Protein AF-A0A9D9IF51-F1 (afdb_monomer_lite)

Secondary structure (DSSP, 8-state):
-EEEEEE--TT-SBS-GGGGG-TT-SEEEEEEETTGGG--BB--SGGGG-TT--EEEEESS-BS---GGGGG-TT--EEE-TTS--SS--THHHHHTTSTT--EEE-TT-BSS--SBGGG-S--TT-BTTTT--HHHHHHHHT-SS-SEEE--SS--EEPPP--B-TTSPBPTT--BHHHHHHH-TT-GGGGGGTTS--B--STT-SEEE--SSEEEEPPPHHHHT-TTTGGG-HIIIII---SBPPP-TT----B-EETT--SSS--TT-TT--SSSHHHH-TTS-PPP--

Foldseek 3Di:
DDEDEAAAVVPDQADDLCVLVVQQDQEYEAEAYPLLLVHAHENDQRCLNNQNHAEYYHALPAYQAYDLSNLSNLNHQEYHHYNYQHLADHPSVLSNLVRLNNAEYHHHNNFSDDDQAQQPDPDPPSRGQNQVYDPVVVVVQQQRQRYQYDHSEQGADEEADDQCADPVRAHHPPFDFLQNVCVVVVVPVLSCLRHPVNGGDTHLNYQEAAPAAYQYEEADHQCQLQPSNNQNHVCVHGPQHYGHWHHQDPVSDIHTGGYPQDDPDQANVVGPNDDQGGNCSSRVPDDGDDDD

Organism: NCBI:txid2840762

Radius of gyration: 20.18 Å; chains: 1; bounding box: 54×38×60 Å

InterPro domains:
  IPR001611 Leucine-rich repeat [PF00560] (75-95)
  IPR001611 Leucine-rich repeat [PS51450] (75-96)
  IPR003591 Leucine-rich repeat, typical subtype [SM00369] (73-96)
  IPR003591 Leucine-rich repeat, typical subtype [SM00369] (203-227)
  IPR032675 Leucine-rich repeat domain superfamily [G3DSA:3.80.10.10] (4-247)
  IPR052595 Leucine-rich repeat-containing protein 69/Receptor-like [PTHR48057] (46-233)

pLDDT: mean 92.73, std 7.67, range [40.03, 98.88]

Structure (mmCIF, N/CA/C/O backbone):
data_AF-A0A9D9IF51-F1
#
_entry.id   AF-A0A9D9IF51-F1
#
loop_
_atom_site.group_PDB
_atom_site.id
_atom_site.type_symbol
_atom_site.label_atom_id
_atom_site.label_alt_id
_atom_site.label_comp_id
_atom_site.label_asym_id
_atom_site.label_entity_id
_atom_site.label_seq_id
_atom_site.pdbx_PDB_ins_code
_atom_site.Cartn_x
_atom_site.Cartn_y
_atom_site.Cartn_z
_atom_site.occupancy
_atom_site.B_iso_or_equiv
_atom_site.auth_seq_id
_atom_site.auth_comp_id
_atom_site.auth_asym_id
_atom_site.auth_atom_id
_atom_site.pdbx_PDB_model_num
ATOM 1 N N . TYR A 1 1 ? -4.788 -13.122 -22.427 1.00 84.19 1 TYR A N 1
ATOM 2 C CA . TYR A 1 1 ? -3.884 -13.448 -21.308 1.00 84.19 1 TYR A CA 1
ATOM 3 C C . TYR A 1 1 ? -2.492 -13.725 -21.854 1.00 84.19 1 TYR A C 1
ATOM 5 O O . TYR A 1 1 ? -2.391 -14.593 -22.714 1.00 84.19 1 TYR A O 1
ATOM 13 N N . VAL A 1 2 ? -1.449 -13.019 -21.399 1.00 88.12 2 VAL A N 1
ATOM 14 C CA . VAL A 1 2 ? -0.052 -13.222 -21.851 1.00 88.12 2 VAL A CA 1
ATOM 15 C C . VAL A 1 2 ? 0.931 -13.149 -20.669 1.00 88.12 2 VAL A C 1
ATOM 17 O O . VAL A 1 2 ? 0.766 -12.318 -19.778 1.00 88.12 2 VAL A O 1
ATOM 20 N N . ARG A 1 3 ? 1.960 -14.014 -20.659 1.00 90.00 3 ARG A N 1
ATOM 21 C CA . ARG A 1 3 ? 3.023 -14.091 -19.634 1.00 90.00 3 ARG A CA 1
ATOM 22 C C . ARG A 1 3 ? 4.414 -14.007 -20.264 1.00 90.00 3 ARG A C 1
ATOM 24 O O . ARG A 1 3 ? 4.703 -14.759 -21.191 1.00 90.00 3 ARG A O 1
ATOM 31 N N . PHE A 1 4 ? 5.283 -13.193 -19.676 1.00 87.62 4 PHE A N 1
ATOM 32 C CA . PHE A 1 4 ? 6.712 -13.097 -19.960 1.00 87.62 4 PHE A CA 1
ATOM 33 C C . PHE A 1 4 ? 7.499 -13.363 -18.668 1.00 87.62 4 PHE A C 1
ATOM 35 O O . PHE A 1 4 ? 7.265 -12.703 -17.653 1.00 87.62 4 PHE A O 1
ATOM 42 N N . TYR A 1 5 ? 8.419 -14.329 -18.701 1.00 84.81 5 TYR A N 1
ATOM 43 C CA . TYR A 1 5 ? 9.243 -14.728 -17.555 1.00 84.81 5 TYR A CA 1
ATOM 44 C C . TYR A 1 5 ? 10.726 -14.656 -17.884 1.00 84.81 5 TYR A C 1
ATOM 46 O O . TYR A 1 5 ? 11.105 -14.959 -19.014 1.00 84.81 5 TYR A O 1
ATOM 54 N N . MET A 1 6 ? 11.545 -14.376 -16.865 1.00 73.69 6 MET A N 1
ATOM 55 C CA . MET A 1 6 ? 13.011 -14.415 -16.956 1.00 73.69 6 MET A CA 1
ATOM 56 C C . MET A 1 6 ? 13.512 -13.553 -18.117 1.00 73.69 6 MET A C 1
ATOM 58 O O . MET A 1 6 ? 14.206 -14.011 -19.026 1.00 73.69 6 MET A O 1
ATOM 62 N N . CYS A 1 7 ? 13.093 -12.292 -18.105 1.00 75.44 7 CYS A N 1
ATOM 63 C CA . CYS A 1 7 ? 13.506 -11.323 -19.103 1.00 75.44 7 CYS A CA 1
ATOM 64 C C . CYS A 1 7 ? 14.980 -10.939 -18.884 1.00 75.44 7 CYS A C 1
ATOM 66 O O . CYS A 1 7 ? 15.483 -10.948 -17.761 1.00 75.44 7 CYS A O 1
ATOM 68 N N . GLY A 1 8 ? 15.680 -10.603 -19.967 1.00 75.38 8 GLY A N 1
ATOM 69 C CA . GLY A 1 8 ? 17.067 -10.131 -19.937 1.00 75.38 8 GLY A CA 1
ATOM 70 C C . GLY A 1 8 ? 17.186 -8.759 -20.582 1.00 75.38 8 GLY A C 1
ATOM 71 O O . GLY A 1 8 ? 17.844 -8.620 -21.610 1.00 75.38 8 GLY A O 1
ATOM 72 N N . THR A 1 9 ? 16.511 -7.745 -20.037 1.00 72.25 9 THR A N 1
ATOM 73 C CA . THR A 1 9 ? 16.453 -6.413 -20.667 1.00 72.25 9 THR A CA 1
ATOM 74 C C . THR A 1 9 ? 17.613 -5.501 -20.250 1.00 72.25 9 THR A C 1
ATOM 76 O O . THR A 1 9 ? 17.419 -4.304 -20.067 1.00 72.25 9 THR A O 1
ATOM 79 N N . GLU A 1 10 ? 18.825 -6.043 -20.103 1.00 62.34 10 GLU A N 1
ATOM 80 C CA . GLU A 1 10 ? 19.985 -5.331 -19.528 1.00 62.34 10 GLU A CA 1
ATOM 81 C C . GLU A 1 10 ? 20.391 -4.061 -20.304 1.00 62.34 10 GLU A C 1
ATOM 83 O O . GLU A 1 10 ? 21.040 -3.186 -19.740 1.00 62.34 10 GLU A O 1
ATOM 88 N N . ASN A 1 11 ? 19.961 -3.933 -21.566 1.00 65.75 11 ASN A N 1
ATOM 89 C CA . ASN A 1 11 ? 20.225 -2.782 -22.438 1.00 65.75 11 ASN A CA 1
ATOM 90 C C . ASN A 1 11 ? 18.960 -1.999 -22.844 1.00 65.75 11 ASN A C 1
ATOM 92 O O . ASN A 1 11 ? 19.023 -1.200 -23.777 1.00 65.75 11 ASN A O 1
ATOM 96 N N . ALA A 1 12 ? 17.806 -2.255 -22.219 1.00 72.94 12 ALA A N 1
ATOM 97 C CA . ALA A 1 12 ? 16.573 -1.515 -22.497 1.00 72.94 12 ALA A CA 1
ATOM 98 C C . ALA A 1 12 ? 16.189 -0.641 -21.301 1.00 72.94 12 ALA A C 1
ATOM 100 O O . ALA A 1 12 ? 16.341 -1.066 -20.163 1.00 72.94 12 ALA A O 1
ATOM 101 N N . ASP A 1 13 ? 15.628 0.542 -21.563 1.00 84.88 13 ASP A N 1
ATOM 102 C CA . ASP A 1 13 ? 15.160 1.465 -20.516 1.00 84.88 13 ASP A CA 1
ATOM 103 C C . ASP A 1 13 ? 13.715 1.182 -20.062 1.00 84.88 13 ASP A C 1
ATOM 105 O O . ASP A 1 13 ? 13.236 1.749 -19.073 1.00 84.88 13 ASP A O 1
ATOM 109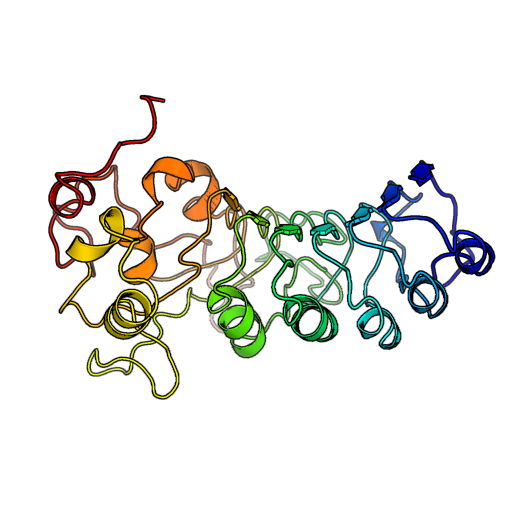 N N . CYS A 1 14 ? 12.985 0.329 -20.789 1.00 89.25 14 CYS A N 1
ATOM 110 C CA . CYS A 1 14 ? 11.579 0.039 -20.520 1.00 89.25 14 CYS A CA 1
ATOM 111 C C . CYS A 1 14 ? 11.092 -1.295 -21.106 1.00 89.25 14 CYS A C 1
ATOM 113 O O . CYS A 1 14 ? 11.854 -2.037 -21.730 1.00 89.25 14 CYS A O 1
ATOM 115 N N . ILE A 1 15 ? 9.808 -1.597 -20.886 1.00 91.19 15 ILE A N 1
ATOM 116 C CA . ILE A 1 15 ? 9.122 -2.737 -21.505 1.00 91.19 15 ILE A CA 1
ATOM 117 C C . ILE A 1 15 ? 9.126 -2.573 -23.041 1.00 91.19 15 ILE A C 1
ATOM 119 O O . ILE A 1 15 ? 8.885 -1.465 -23.528 1.00 91.19 15 ILE A O 1
ATOM 123 N N . PRO A 1 16 ? 9.390 -3.647 -23.816 1.00 89.00 16 PRO A N 1
ATOM 124 C CA . PRO A 1 16 ? 9.545 -3.552 -25.267 1.00 89.00 16 PRO A CA 1
ATOM 125 C C . PRO A 1 16 ? 8.304 -3.032 -25.999 1.00 89.00 16 PRO A C 1
ATOM 127 O O . PRO A 1 16 ? 7.167 -3.323 -25.626 1.00 89.00 16 PRO A O 1
ATOM 130 N N . TYR A 1 17 ? 8.546 -2.314 -27.096 1.00 91.19 17 TYR A N 1
ATOM 131 C CA . TYR A 1 17 ? 7.530 -1.726 -27.974 1.00 91.19 17 TYR A CA 1
ATOM 132 C C . TYR A 1 17 ? 6.498 -2.740 -28.483 1.00 91.19 17 TYR A C 1
ATOM 134 O O . TYR A 1 17 ? 5.320 -2.416 -28.623 1.00 91.19 17 TYR A O 1
ATOM 142 N N . GLU A 1 18 ? 6.917 -3.983 -28.715 1.00 92.25 18 GLU A N 1
ATOM 143 C CA . GLU A 1 18 ? 6.104 -5.068 -29.265 1.00 92.25 18 GLU A CA 1
ATOM 144 C C . GLU A 1 18 ? 4.881 -5.403 -28.404 1.00 92.25 18 GLU A C 1
ATOM 146 O O . GLU A 1 18 ? 3.913 -5.968 -28.915 1.00 92.25 18 GLU A O 1
ATOM 151 N N . VAL A 1 19 ? 4.886 -5.015 -27.124 1.00 93.06 19 VAL A N 1
ATOM 152 C CA . VAL A 1 19 ? 3.743 -5.194 -26.224 1.00 93.06 19 VAL A CA 1
ATOM 153 C C . VAL A 1 19 ? 2.468 -4.545 -26.767 1.00 93.06 19 VAL A C 1
ATOM 155 O O . VAL A 1 19 ? 1.384 -5.066 -26.523 1.00 93.06 19 VAL A O 1
ATOM 158 N N . ARG A 1 20 ? 2.586 -3.473 -27.566 1.00 94.06 20 ARG A N 1
ATOM 159 C CA . ARG A 1 20 ? 1.445 -2.756 -28.158 1.00 94.06 20 ARG A CA 1
ATOM 160 C C . ARG A 1 20 ? 0.573 -3.619 -29.072 1.00 94.06 20 ARG A C 1
ATOM 162 O O . ARG A 1 20 ? -0.583 -3.293 -29.298 1.00 94.06 20 ARG A O 1
ATOM 169 N N . TYR A 1 21 ? 1.126 -4.703 -29.622 1.00 95.31 21 TYR A N 1
ATOM 170 C CA . TYR A 1 21 ? 0.404 -5.591 -30.537 1.00 95.31 21 TYR A CA 1
ATOM 171 C C . TYR A 1 21 ? -0.482 -6.610 -29.808 1.00 95.31 21 TYR A C 1
ATOM 173 O O . TYR A 1 21 ? -1.140 -7.422 -30.452 1.00 95.31 21 TYR A O 1
ATOM 181 N N . LEU A 1 22 ? -0.506 -6.589 -28.473 1.00 95.31 22 LEU A N 1
ATOM 182 C CA . LEU A 1 22 ? -1.359 -7.438 -27.641 1.00 95.31 22 LEU A CA 1
ATOM 183 C C . LEU A 1 22 ? -2.721 -6.771 -27.360 1.00 95.31 22 LEU A C 1
ATOM 185 O O . LEU A 1 22 ? -3.210 -6.831 -26.236 1.00 95.31 22 LEU A O 1
ATOM 189 N N . ASP A 1 23 ? -3.320 -6.121 -28.359 1.00 90.56 23 ASP A N 1
ATOM 190 C CA . ASP A 1 23 ? -4.491 -5.230 -28.241 1.00 90.56 23 ASP A CA 1
ATOM 191 C C . ASP A 1 23 ? -5.734 -5.854 -27.570 1.00 90.56 23 ASP A C 1
ATOM 193 O O . ASP A 1 23 ? -6.466 -5.167 -26.859 1.00 90.56 23 ASP A O 1
ATOM 197 N N . ALA A 1 24 ? -5.941 -7.163 -27.723 1.00 94.94 24 ALA A N 1
ATOM 198 C CA . ALA A 1 24 ? -7.026 -7.915 -27.088 1.00 94.94 24 ALA A CA 1
ATOM 199 C C . ALA A 1 24 ? -6.683 -8.475 -25.687 1.00 94.94 24 ALA A C 1
ATOM 201 O O . ALA A 1 24 ? -7.451 -9.254 -25.114 1.00 94.94 24 ALA A O 1
ATOM 202 N N . ALA A 1 25 ? -5.503 -8.179 -25.133 1.00 96.75 25 ALA A N 1
ATOM 203 C CA . ALA A 1 25 ? -5.074 -8.750 -23.861 1.00 96.75 25 ALA A CA 1
ATOM 204 C C . ALA A 1 25 ? -5.753 -8.074 -22.659 1.00 96.75 25 ALA A C 1
ATOM 206 O O . ALA A 1 25 ? -5.438 -6.946 -22.305 1.00 96.75 25 ALA A O 1
ATOM 207 N N . GLU A 1 26 ? -6.591 -8.830 -21.944 1.00 98.12 26 GLU A N 1
ATOM 208 C CA . GLU A 1 26 ? -7.159 -8.375 -20.662 1.00 98.12 26 GLU A CA 1
ATOM 209 C C . GLU A 1 26 ? -6.220 -8.559 -19.461 1.00 98.12 26 GLU A C 1
ATOM 211 O O . GLU A 1 26 ? -6.436 -7.992 -18.391 1.00 98.12 26 GLU A O 1
ATOM 216 N N . GLU A 1 27 ? -5.169 -9.364 -19.610 1.00 98.31 27 GLU A N 1
ATOM 217 C CA . GLU A 1 27 ? -4.170 -9.535 -18.561 1.00 98.31 27 GLU A CA 1
ATOM 218 C C . GLU A 1 27 ? -2.786 -9.807 -19.135 1.00 98.31 27 GLU A C 1
ATOM 220 O O . GLU A 1 27 ? -2.620 -10.605 -20.073 1.00 98.31 27 GLU A O 1
ATOM 225 N N . LEU A 1 28 ? -1.812 -9.156 -18.504 1.00 97.56 28 LEU A N 1
ATOM 226 C CA . LEU A 1 28 ? -0.418 -9.140 -18.890 1.00 97.56 28 LEU A CA 1
ATOM 227 C C . LEU A 1 28 ? 0.477 -9.301 -17.663 1.00 97.56 28 LEU A C 1
ATOM 229 O O . LEU A 1 28 ? 0.308 -8.618 -16.650 1.00 97.56 28 LEU A O 1
ATOM 233 N N . VAL A 1 29 ? 1.446 -10.205 -17.768 1.00 97.31 29 VAL A N 1
ATOM 234 C CA . VAL A 1 29 ? 2.394 -10.495 -16.693 1.00 97.31 29 VAL A CA 1
ATOM 235 C C . VAL A 1 29 ? 3.818 -10.421 -17.223 1.00 97.31 29 VAL A C 1
ATOM 237 O O . VAL A 1 29 ? 4.176 -11.170 -18.127 1.00 97.31 29 VAL A O 1
ATOM 240 N N . PHE A 1 30 ? 4.633 -9.576 -16.603 1.00 95.12 30 PHE A N 1
ATOM 241 C CA . PHE A 1 30 ? 6.087 -9.574 -16.690 1.00 95.12 30 PHE A CA 1
ATOM 242 C C . PHE A 1 30 ? 6.641 -9.955 -15.326 1.00 95.12 30 PHE A C 1
ATOM 244 O O . PHE A 1 30 ? 6.322 -9.323 -14.317 1.00 95.12 30 PHE A O 1
ATOM 251 N N . TYR A 1 31 ? 7.454 -11.000 -15.280 1.00 94.12 31 TYR A N 1
ATOM 252 C CA . TYR A 1 31 ? 7.995 -11.483 -14.022 1.00 94.12 31 TYR A CA 1
ATOM 253 C C . TYR A 1 31 ? 9.466 -11.832 -14.151 1.00 94.12 31 TYR A C 1
ATOM 255 O O . TYR A 1 31 ? 9.844 -12.625 -15.011 1.00 94.12 31 TYR A O 1
ATOM 263 N N . SER A 1 32 ? 10.252 -11.320 -13.205 1.00 91.81 32 SER A N 1
ATOM 264 C CA . SER A 1 32 ? 11.686 -11.562 -13.073 1.00 91.81 32 SER A CA 1
ATOM 265 C C . SER A 1 32 ? 12.493 -11.046 -14.264 1.00 91.81 32 SER A C 1
ATOM 267 O O . SER A 1 32 ? 12.370 -11.506 -15.399 1.00 91.81 32 SER A O 1
ATOM 269 N N . ASN A 1 33 ? 13.354 -10.081 -13.973 1.00 89.31 33 ASN A N 1
ATOM 270 C CA . ASN A 1 33 ? 14.371 -9.586 -14.880 1.00 89.31 33 ASN A CA 1
ATOM 271 C C . ASN A 1 33 ? 15.748 -9.829 -14.268 1.00 89.31 33 ASN A C 1
ATOM 273 O O . ASN A 1 33 ? 15.919 -9.732 -13.047 1.00 89.31 33 ASN A O 1
ATOM 277 N N . ASN A 1 34 ? 16.725 -10.141 -15.111 1.00 89.12 34 ASN A N 1
ATOM 278 C CA . ASN A 1 34 ? 18.086 -10.366 -14.647 1.00 89.12 34 ASN A CA 1
ATOM 279 C C . ASN A 1 34 ? 18.637 -9.115 -13.961 1.00 89.12 34 ASN A C 1
ATOM 281 O O . ASN A 1 34 ? 18.505 -8.003 -14.470 1.00 89.12 34 ASN A O 1
ATOM 285 N N . ASN A 1 35 ? 19.287 -9.316 -12.811 1.00 88.38 35 ASN A N 1
ATOM 286 C CA . ASN A 1 35 ? 19.952 -8.252 -12.061 1.00 88.38 35 ASN A CA 1
ATOM 287 C C . ASN A 1 35 ? 19.025 -7.061 -11.747 1.00 88.38 35 ASN A C 1
ATOM 289 O O . ASN A 1 35 ? 19.446 -5.907 -11.862 1.00 88.38 35 ASN A O 1
ATOM 293 N N . LYS A 1 36 ? 17.757 -7.312 -11.382 1.00 92.00 36 LYS A N 1
ATOM 294 C CA . LYS A 1 36 ? 16.735 -6.270 -11.160 1.00 92.00 36 LYS A CA 1
ATOM 295 C C . LYS A 1 36 ? 17.213 -5.137 -10.247 1.00 92.00 36 LYS A C 1
ATOM 297 O O . LYS A 1 36 ? 16.883 -3.979 -10.470 1.00 92.00 36 LYS A O 1
ATOM 302 N N . GLU A 1 37 ? 18.043 -5.448 -9.258 1.00 91.94 37 GLU A N 1
ATOM 303 C CA . GLU A 1 37 ? 18.668 -4.531 -8.308 1.00 91.94 37 GLU A CA 1
ATOM 304 C C . GLU A 1 37 ? 19.683 -3.566 -8.936 1.00 91.94 37 GLU A C 1
ATOM 306 O O . GLU A 1 37 ? 20.061 -2.579 -8.314 1.00 91.94 37 GLU A O 1
ATOM 311 N N . ARG A 1 38 ? 20.128 -3.800 -10.171 1.00 91.50 38 ARG A N 1
ATOM 312 C CA . ARG A 1 38 ? 21.012 -2.897 -10.926 1.00 91.50 38 ARG A CA 1
ATOM 313 C C . ARG A 1 38 ? 20.255 -2.003 -11.906 1.00 91.50 38 ARG A C 1
ATOM 315 O O . ARG A 1 38 ? 20.825 -1.039 -12.407 1.00 91.50 38 ARG A O 1
ATOM 322 N N . LEU A 1 39 ? 18.977 -2.287 -12.151 1.00 92.75 39 LEU A N 1
ATOM 323 C CA . LEU A 1 39 ? 18.187 -1.629 -13.189 1.00 92.75 39 LEU A CA 1
ATOM 324 C C . LEU A 1 39 ? 17.430 -0.394 -12.674 1.00 92.75 39 LEU A C 1
ATOM 326 O O . LEU A 1 39 ? 17.210 -0.228 -11.469 1.00 92.75 39 LEU A O 1
ATOM 330 N N . ASN A 1 40 ? 17.052 0.481 -13.607 1.00 94.00 40 ASN A N 1
ATOM 331 C CA . ASN A 1 40 ? 16.259 1.696 -13.384 1.00 94.00 40 ASN A CA 1
ATOM 332 C C . ASN A 1 40 ? 15.182 1.833 -14.471 1.00 94.00 40 ASN A C 1
ATOM 334 O O . ASN A 1 40 ? 15.143 2.826 -15.198 1.00 94.00 40 ASN A O 1
ATOM 338 N N . LEU A 1 41 ? 14.363 0.797 -14.641 1.00 95.31 41 LEU A N 1
ATOM 339 C CA . LEU A 1 41 ? 13.422 0.729 -15.755 1.00 95.31 41 LEU A CA 1
ATOM 340 C C . LEU A 1 41 ? 12.177 1.595 -15.527 1.00 95.31 41 LEU A C 1
ATOM 342 O O . LEU A 1 41 ? 11.755 1.844 -14.396 1.00 95.31 41 LEU A O 1
ATOM 346 N N . SER A 1 42 ? 11.559 2.000 -16.634 1.00 95.75 42 SER A N 1
ATOM 347 C CA . SER A 1 42 ? 10.177 2.483 -16.690 1.00 95.75 42 SER A CA 1
ATOM 348 C C . SER A 1 42 ? 9.272 1.439 -17.345 1.00 95.75 42 SER A C 1
ATOM 350 O O . SER A 1 42 ? 9.744 0.521 -18.013 1.00 95.75 42 SER A O 1
ATOM 352 N N . THR A 1 43 ? 7.957 1.598 -17.238 1.00 96.06 43 THR A N 1
ATOM 353 C CA . THR A 1 43 ? 7.026 0.826 -18.073 1.00 96.06 43 THR A CA 1
ATOM 354 C C . THR A 1 43 ? 7.109 1.203 -19.551 1.00 96.06 43 THR A C 1
ATOM 356 O O . THR A 1 43 ? 6.775 0.386 -20.400 1.00 96.06 43 THR A O 1
ATOM 359 N N . GLY A 1 44 ? 7.577 2.414 -19.870 1.00 95.31 44 GLY A N 1
ATOM 360 C CA . GLY A 1 44 ? 7.519 2.958 -21.228 1.00 95.31 44 GLY A CA 1
ATOM 361 C C . GLY A 1 44 ? 6.077 3.227 -21.685 1.00 95.31 44 GLY A C 1
ATOM 362 O O . GLY A 1 44 ? 5.127 2.911 -20.963 1.00 95.31 44 GLY A O 1
ATOM 363 N N . PRO A 1 45 ? 5.892 3.819 -22.875 1.00 95.75 45 PRO A N 1
ATOM 364 C CA . PRO A 1 45 ? 4.592 4.361 -23.257 1.00 95.75 45 PRO A CA 1
ATOM 365 C C . PRO A 1 45 ? 3.607 3.316 -23.803 1.00 95.75 45 PRO A C 1
ATOM 367 O O . PRO A 1 45 ? 2.405 3.552 -23.871 1.00 95.75 45 PRO A O 1
ATOM 370 N N . TYR A 1 46 ? 4.096 2.148 -24.211 1.00 95.75 46 TYR A N 1
ATOM 371 C CA . TYR A 1 46 ? 3.351 1.243 -25.092 1.00 95.75 46 TYR A CA 1
ATOM 372 C C . TYR A 1 46 ? 2.271 0.417 -24.390 1.00 95.75 46 TYR A C 1
ATOM 374 O O . TYR A 1 46 ? 1.330 -0.031 -25.039 1.00 95.75 46 TYR A O 1
ATOM 382 N N . LEU A 1 47 ? 2.354 0.251 -23.063 1.00 95.50 47 LEU A N 1
ATOM 383 C CA . LEU A 1 47 ? 1.279 -0.396 -22.302 1.00 95.50 47 LEU A CA 1
ATOM 384 C C . LEU A 1 47 ? -0.036 0.381 -22.394 1.00 95.50 47 LEU A C 1
ATOM 386 O O . LEU A 1 47 ? -1.096 -0.227 -22.314 1.00 95.50 47 LEU A O 1
ATOM 390 N N . SER A 1 48 ? 0.032 1.702 -22.591 1.00 94.19 48 SER A N 1
ATOM 391 C CA . SER A 1 48 ? -1.141 2.577 -22.681 1.00 94.19 48 SER A CA 1
ATOM 392 C C . SER A 1 48 ? -2.053 2.278 -23.876 1.00 94.19 48 SER A C 1
ATOM 394 O O . SER A 1 48 ? -3.205 2.703 -23.884 1.00 94.19 48 SER A O 1
ATOM 396 N N . GLU A 1 49 ? -1.560 1.527 -24.865 1.00 95.12 49 GLU A N 1
ATOM 397 C CA . GLU A 1 49 ? -2.319 1.126 -26.052 1.00 95.12 49 GLU A CA 1
ATOM 398 C C . GLU A 1 49 ? -3.207 -0.106 -25.805 1.00 95.12 49 GLU A C 1
ATOM 400 O O . GLU A 1 49 ? -4.074 -0.421 -26.619 1.00 95.12 49 GLU A O 1
ATOM 405 N N . LEU A 1 50 ? -3.035 -0.791 -24.669 1.00 96.50 50 LEU A N 1
ATOM 406 C CA . LEU A 1 50 ? -3.796 -1.988 -24.314 1.00 96.50 50 LEU A CA 1
ATOM 407 C C . LEU A 1 50 ? -5.127 -1.617 -23.649 1.00 96.50 50 LEU A C 1
ATOM 409 O O . LEU A 1 50 ? -5.316 -1.797 -22.447 1.00 96.50 50 LEU A O 1
ATOM 413 N N . ALA A 1 51 ? -6.058 -1.084 -24.441 1.00 94.38 51 ALA A N 1
ATOM 414 C CA . ALA A 1 51 ? -7.330 -0.534 -23.962 1.00 94.38 51 ALA A CA 1
ATOM 415 C C . ALA A 1 51 ? -8.225 -1.541 -23.208 1.00 94.38 51 ALA A C 1
ATOM 417 O O . ALA A 1 51 ? -9.081 -1.128 -22.425 1.00 94.38 51 ALA A O 1
ATOM 418 N N . GLU A 1 52 ? -8.028 -2.845 -23.426 1.00 97.31 52 GLU A N 1
ATOM 419 C CA . GLU A 1 52 ? -8.779 -3.925 -22.773 1.00 97.31 52 GLU A CA 1
ATOM 420 C C . GLU A 1 52 ? -8.116 -4.460 -21.492 1.00 97.31 52 GLU A C 1
ATOM 422 O O . GLU A 1 52 ? -8.671 -5.344 -20.839 1.00 97.31 52 GLU A O 1
ATOM 427 N N . LEU A 1 53 ? -6.943 -3.943 -21.108 1.00 98.44 53 LEU A N 1
ATOM 428 C CA . LEU A 1 53 ? -6.162 -4.482 -19.999 1.00 98.44 53 LEU A CA 1
ATOM 429 C C . LEU A 1 53 ? -6.833 -4.222 -18.641 1.00 98.44 53 LEU A C 1
ATOM 431 O O . LEU A 1 53 ? -6.976 -3.078 -18.212 1.00 98.44 53 LEU A O 1
ATOM 435 N N . LYS A 1 54 ? -7.169 -5.309 -17.940 1.00 98.75 54 LYS A N 1
ATOM 436 C CA . LYS A 1 54 ? -7.777 -5.308 -16.600 1.00 98.75 54 LYS A CA 1
ATOM 437 C C . LYS A 1 54 ? -6.796 -5.685 -15.503 1.00 98.75 54 LYS A C 1
ATOM 439 O O . LYS A 1 54 ? -6.892 -5.193 -14.386 1.00 98.75 54 LYS A O 1
ATOM 444 N N . ARG A 1 55 ? -5.828 -6.557 -15.795 1.00 98.88 55 ARG A N 1
ATOM 445 C CA . ARG A 1 55 ? -4.861 -7.028 -14.794 1.00 98.88 55 ARG A CA 1
ATOM 446 C C . ARG A 1 55 ? -3.436 -6.888 -15.304 1.00 98.88 55 ARG A C 1
ATOM 448 O O . ARG A 1 55 ? -3.073 -7.465 -16.329 1.00 98.88 55 ARG A O 1
ATOM 455 N N . LEU A 1 56 ? -2.612 -6.151 -14.569 1.00 98.75 56 LEU A N 1
ATOM 456 C CA . LEU A 1 56 ? -1.207 -5.944 -14.903 1.00 98.75 56 LEU A CA 1
ATOM 457 C C . LEU A 1 56 ? -0.320 -6.406 -13.752 1.00 98.75 56 LEU A C 1
ATOM 459 O O . LEU A 1 56 ? -0.426 -5.918 -12.630 1.00 98.75 56 LEU A O 1
ATOM 463 N N . THR A 1 57 ? 0.590 -7.330 -14.045 1.00 98.69 57 THR A N 1
ATOM 464 C CA . THR A 1 57 ? 1.687 -7.685 -13.142 1.00 98.69 57 THR A CA 1
ATOM 465 C C . THR A 1 57 ? 3.010 -7.342 -13.803 1.00 98.69 57 THR A C 1
ATOM 467 O O . THR A 1 57 ? 3.306 -7.848 -14.880 1.00 98.69 57 THR A O 1
ATOM 470 N N . ILE A 1 58 ? 3.825 -6.523 -13.148 1.00 97.94 58 ILE A N 1
ATOM 471 C CA . ILE A 1 58 ? 5.226 -6.298 -13.503 1.00 97.94 58 ILE A CA 1
ATOM 472 C C . ILE A 1 58 ? 6.025 -6.458 -12.219 1.00 97.94 58 ILE A C 1
ATOM 474 O O . ILE A 1 58 ? 6.204 -5.502 -11.471 1.00 97.94 58 ILE A O 1
ATOM 478 N N . ALA A 1 59 ? 6.458 -7.681 -11.931 1.00 97.69 59 ALA A N 1
ATOM 479 C CA . ALA A 1 59 ? 7.091 -8.012 -10.663 1.00 97.69 59 ALA A CA 1
ATOM 480 C C . ALA A 1 59 ? 8.554 -8.415 -10.844 1.00 97.69 59 ALA A C 1
ATOM 482 O O . ALA A 1 59 ? 8.912 -9.101 -11.804 1.00 97.69 59 ALA A O 1
ATOM 483 N N . TYR A 1 60 ? 9.407 -8.003 -9.904 1.00 96.00 60 TYR A N 1
ATOM 484 C CA . TYR A 1 60 ? 10.852 -8.267 -9.949 1.00 96.00 60 TYR A CA 1
ATOM 485 C C . TYR A 1 60 ? 11.519 -7.816 -11.255 1.00 96.00 60 TYR A C 1
ATOM 487 O O . TYR A 1 60 ? 12.419 -8.483 -11.763 1.00 96.00 60 TYR A O 1
ATOM 495 N N . PHE A 1 61 ? 11.061 -6.695 -11.819 1.00 95.56 61 PHE A N 1
ATOM 496 C CA . PHE A 1 61 ? 11.472 -6.249 -13.150 1.00 95.56 61 PHE A CA 1
ATOM 497 C C . PHE A 1 61 ? 12.529 -5.139 -13.125 1.00 95.56 61 PHE A C 1
ATOM 499 O O . PHE A 1 61 ? 13.177 -4.881 -14.136 1.00 95.56 61 PHE A O 1
ATOM 506 N N . GLY A 1 62 ? 12.726 -4.510 -11.964 1.00 95.88 62 GLY A N 1
ATOM 507 C CA . GLY A 1 62 ? 13.680 -3.417 -11.779 1.00 95.88 62 GLY A CA 1
ATOM 508 C C . GLY A 1 62 ? 13.110 -2.042 -12.126 1.00 95.88 62 GLY A C 1
ATOM 509 O O . GLY A 1 62 ? 13.874 -1.134 -12.461 1.00 95.88 62 GLY A O 1
ATOM 510 N N . LEU A 1 63 ? 11.780 -1.886 -12.066 1.00 97.38 63 LEU A N 1
ATOM 511 C CA . LEU A 1 63 ? 11.131 -0.589 -12.254 1.00 97.38 63 LEU A CA 1
ATOM 512 C C . LEU A 1 63 ? 11.508 0.391 -11.135 1.00 97.38 63 LEU A C 1
ATOM 514 O O . LEU A 1 63 ? 11.546 0.021 -9.962 1.00 97.38 63 LEU A O 1
ATOM 518 N N . THR A 1 64 ? 11.735 1.649 -11.493 1.00 96.75 64 THR A N 1
ATOM 519 C CA . THR A 1 64 ? 11.872 2.767 -10.539 1.00 96.75 64 THR A CA 1
ATOM 520 C C . THR A 1 64 ? 10.818 3.848 -10.747 1.00 96.75 64 THR A C 1
ATOM 522 O O . THR A 1 64 ? 10.638 4.700 -9.881 1.00 96.75 64 THR A O 1
ATOM 525 N N . LYS A 1 65 ? 10.113 3.816 -11.882 1.00 97.25 65 LYS A N 1
ATOM 526 C CA . LYS A 1 65 ? 9.042 4.749 -12.239 1.00 97.25 65 LYS A CA 1
ATOM 527 C C . LYS A 1 65 ? 8.014 4.078 -13.147 1.00 97.25 65 LYS A C 1
ATOM 529 O O . LYS A 1 65 ? 8.306 3.067 -13.789 1.00 97.25 65 LYS A O 1
ATOM 534 N N . LEU A 1 66 ? 6.825 4.662 -13.201 1.00 98.44 66 LEU A N 1
ATOM 535 C CA . LEU A 1 66 ? 5.835 4.368 -14.229 1.00 98.44 66 LEU A CA 1
ATOM 536 C C . LEU A 1 66 ? 5.926 5.448 -15.308 1.00 98.44 66 LEU A C 1
ATOM 538 O O . LEU A 1 66 ? 6.267 6.595 -15.023 1.00 98.44 66 LEU A O 1
ATOM 542 N N . ASP A 1 67 ? 5.671 5.080 -16.557 1.00 98.00 67 ASP A N 1
ATOM 543 C CA . ASP A 1 67 ? 5.486 6.073 -17.609 1.00 98.00 67 ASP A CA 1
ATOM 544 C C . ASP A 1 67 ? 4.117 6.755 -17.429 1.00 98.00 67 ASP A C 1
ATOM 546 O O . ASP A 1 67 ? 3.134 6.041 -17.213 1.00 98.00 67 ASP A O 1
ATOM 550 N N . PRO A 1 68 ? 4.000 8.091 -17.556 1.00 98.31 68 PRO A N 1
ATOM 551 C CA . PRO A 1 68 ? 2.737 8.797 -17.325 1.00 98.31 68 PRO A CA 1
ATOM 552 C C . PRO A 1 68 ? 1.561 8.289 -18.170 1.00 98.31 68 PRO A C 1
ATOM 554 O O . PRO A 1 68 ? 0.405 8.353 -17.741 1.00 98.31 68 PRO A O 1
ATOM 557 N N . SER A 1 69 ? 1.833 7.752 -19.364 1.00 98.00 69 SER A N 1
ATOM 558 C CA . SER A 1 69 ? 0.799 7.202 -20.248 1.00 98.00 69 SER A CA 1
ATOM 559 C C . SER A 1 69 ? 0.082 5.980 -19.668 1.00 98.00 69 SER A C 1
ATOM 561 O O . SER A 1 69 ? -1.022 5.669 -20.114 1.00 98.00 69 SER A O 1
ATOM 563 N N . ILE A 1 70 ? 0.643 5.315 -18.645 1.00 97.94 70 ILE A N 1
ATOM 564 C CA . ILE A 1 70 ? -0.001 4.173 -17.981 1.00 97.94 70 ILE A CA 1
ATOM 565 C C . ILE A 1 70 ? -1.401 4.530 -17.473 1.00 97.94 70 ILE A C 1
ATOM 567 O O . ILE A 1 70 ? -2.290 3.686 -17.467 1.00 97.94 70 ILE A O 1
ATOM 571 N N . THR A 1 71 ? -1.626 5.803 -17.136 1.00 97.81 71 THR A N 1
ATOM 572 C CA . THR A 1 71 ? -2.914 6.345 -16.682 1.00 97.81 71 THR A CA 1
ATOM 573 C C . THR A 1 71 ? -4.044 6.220 -17.714 1.00 97.81 71 THR A C 1
ATOM 575 O O . THR A 1 71 ? -5.212 6.405 -17.361 1.00 97.81 71 THR A O 1
ATOM 578 N N . ASN A 1 72 ? -3.741 5.875 -18.970 1.00 97.56 72 ASN A N 1
ATOM 579 C CA . ASN A 1 72 ? -4.730 5.577 -20.010 1.00 97.56 72 ASN A CA 1
ATOM 580 C C . ASN A 1 72 ? -5.351 4.176 -19.890 1.00 97.56 72 ASN A C 1
ATOM 582 O O . ASN A 1 72 ? -6.334 3.899 -20.575 1.00 97.56 72 ASN A O 1
ATOM 586 N N . LEU A 1 73 ? -4.842 3.307 -19.010 1.00 97.88 73 LEU A N 1
ATOM 587 C CA . LEU A 1 73 ? -5.410 1.981 -18.750 1.00 97.88 73 LEU A CA 1
ATOM 588 C C . LEU A 1 73 ? -6.685 2.080 -17.897 1.00 97.88 73 LEU A C 1
ATOM 590 O O . LEU A 1 73 ? -6.714 1.701 -16.730 1.00 97.88 73 LEU A O 1
ATOM 594 N N . LYS A 1 74 ? -7.758 2.619 -18.483 1.00 96.62 74 LYS A N 1
ATOM 595 C CA . LYS A 1 74 ? -9.010 2.949 -17.776 1.00 96.62 74 LYS A CA 1
ATOM 596 C C . LYS A 1 74 ? -9.814 1.742 -17.293 1.00 96.62 74 LYS A C 1
ATOM 598 O O . LYS A 1 74 ? -10.702 1.925 -16.472 1.00 96.62 74 LYS A O 1
ATOM 603 N N . LYS A 1 75 ? -9.517 0.542 -17.800 1.00 98.31 75 LYS A N 1
ATOM 604 C CA . LYS A 1 75 ? -10.151 -0.720 -17.388 1.00 98.31 75 LYS A CA 1
ATOM 605 C C . LYS A 1 75 ? -9.338 -1.486 -16.345 1.00 98.31 75 LYS A C 1
ATOM 607 O O . LYS A 1 75 ? -9.703 -2.606 -16.023 1.00 98.31 75 LYS A O 1
ATOM 612 N N . LEU A 1 76 ? -8.227 -0.934 -15.847 1.00 98.56 76 LEU A N 1
ATOM 613 C CA . LEU A 1 76 ? -7.353 -1.656 -14.929 1.00 98.56 76 LEU A CA 1
ATOM 614 C C . LEU A 1 76 ? -8.028 -1.842 -13.563 1.00 98.56 76 LEU A C 1
ATOM 616 O O . LEU A 1 76 ? -8.417 -0.870 -12.928 1.00 98.56 76 LEU A O 1
ATOM 620 N N . GLU A 1 77 ? -8.136 -3.087 -13.118 1.00 98.69 77 GLU A N 1
ATOM 621 C CA . GLU A 1 77 ? -8.790 -3.526 -11.877 1.00 98.69 77 GLU A CA 1
ATOM 622 C C . GLU A 1 77 ? -7.759 -4.009 -10.835 1.00 98.69 77 GLU A C 1
ATOM 624 O O . GLU A 1 77 ? -7.952 -3.902 -9.622 1.00 98.69 77 GLU A O 1
ATOM 629 N N . TYR A 1 78 ? -6.638 -4.549 -11.327 1.00 98.88 78 TYR A N 1
ATOM 630 C CA . TYR A 1 78 ? -5.572 -5.167 -10.540 1.00 98.88 78 TYR A CA 1
ATOM 631 C C . TYR A 1 78 ? -4.202 -4.692 -11.025 1.00 98.88 78 TYR A C 1
ATOM 633 O O . TYR A 1 78 ? -3.863 -4.834 -12.208 1.00 98.88 78 TYR A O 1
ATOM 641 N N . LEU A 1 79 ? -3.373 -4.222 -10.092 1.00 98.88 79 LEU A N 1
ATOM 642 C CA . LEU A 1 79 ? -1.992 -3.830 -10.352 1.00 98.88 79 LEU A CA 1
ATOM 643 C C . LEU A 1 79 ? -1.034 -4.479 -9.352 1.00 98.88 79 LEU A C 1
ATOM 645 O O . LEU A 1 79 ? -1.110 -4.258 -8.145 1.00 98.88 79 LEU A O 1
ATOM 649 N N . ASN A 1 80 ? -0.070 -5.237 -9.867 1.00 98.88 80 ASN A N 1
ATOM 650 C CA . ASN A 1 80 ? 1.006 -5.811 -9.074 1.00 98.88 80 ASN A CA 1
ATOM 651 C C . ASN A 1 80 ? 2.368 -5.327 -9.566 1.00 98.88 80 ASN A C 1
ATOM 653 O O . ASN A 1 80 ? 2.813 -5.675 -10.658 1.00 98.88 80 ASN A O 1
ATOM 657 N N . LEU A 1 81 ? 3.029 -4.551 -8.715 1.00 98.81 81 LEU A N 1
ATOM 658 C CA . LEU A 1 81 ? 4.359 -3.987 -8.910 1.00 98.81 81 LEU A CA 1
ATOM 659 C C . LEU A 1 81 ? 5.332 -4.472 -7.825 1.00 98.81 81 LEU A C 1
ATOM 661 O O . LEU A 1 81 ? 6.322 -3.799 -7.530 1.00 98.81 81 LEU A O 1
ATOM 665 N N . ALA A 1 82 ? 5.052 -5.615 -7.197 1.00 98.56 82 ALA A N 1
ATOM 666 C CA . ALA A 1 82 ? 5.888 -6.163 -6.141 1.00 98.56 82 ALA A CA 1
ATOM 667 C C . ALA A 1 82 ? 7.302 -6.499 -6.639 1.00 98.56 82 ALA A C 1
ATOM 669 O O . ALA A 1 82 ? 7.506 -6.929 -7.776 1.00 98.56 82 ALA A O 1
ATOM 670 N N . GLY A 1 83 ? 8.301 -6.352 -5.774 1.00 97.50 83 GLY A N 1
ATOM 671 C CA . GLY A 1 83 ? 9.665 -6.756 -6.110 1.00 97.50 83 GLY A CA 1
ATOM 672 C C . GLY A 1 83 ? 10.439 -5.778 -6.999 1.00 97.50 83 GLY A C 1
ATOM 673 O O . GLY A 1 83 ? 11.500 -6.161 -7.480 1.00 97.50 83 GLY A O 1
ATOM 674 N N . ASN A 1 84 ? 9.946 -4.569 -7.294 1.00 98.06 84 ASN A N 1
ATOM 675 C CA . ASN A 1 84 ? 10.708 -3.577 -8.069 1.00 98.06 84 ASN A CA 1
ATOM 676 C C . ASN A 1 84 ? 11.614 -2.721 -7.160 1.00 98.06 84 ASN A C 1
ATOM 678 O O . ASN A 1 84 ? 12.078 -3.206 -6.133 1.00 98.06 84 ASN A O 1
ATOM 682 N N . ASN A 1 85 ? 11.952 -1.495 -7.573 1.00 97.31 85 ASN A N 1
ATOM 683 C CA . ASN A 1 85 ? 12.930 -0.627 -6.912 1.00 97.31 85 ASN A CA 1
ATOM 684 C C . ASN A 1 85 ? 12.364 0.793 -6.669 1.00 97.31 85 ASN A C 1
ATOM 686 O O . ASN A 1 85 ? 13.101 1.775 -6.766 1.00 97.31 85 ASN A O 1
ATOM 690 N N . PHE A 1 86 ? 11.055 0.936 -6.435 1.00 97.62 86 PHE A N 1
ATOM 691 C CA . PHE A 1 86 ? 10.418 2.249 -6.276 1.00 97.62 86 PHE A CA 1
ATOM 692 C C . PHE A 1 86 ? 10.895 2.973 -5.009 1.00 97.62 86 PHE A C 1
ATOM 694 O O . PHE A 1 86 ? 10.819 2.434 -3.905 1.00 97.62 86 PHE A O 1
ATOM 701 N N . GLN A 1 87 ? 11.373 4.209 -5.174 1.00 95.75 87 GLN A N 1
ATOM 702 C CA . GLN A 1 87 ? 11.824 5.070 -4.071 1.00 95.75 87 GLN A CA 1
ATOM 703 C C . GLN A 1 87 ? 10.660 5.790 -3.371 1.00 95.75 87 GLN A C 1
ATOM 705 O O . GLN A 1 87 ? 10.738 6.042 -2.172 1.00 95.75 87 GLN A O 1
ATOM 710 N N . THR A 1 88 ? 9.589 6.074 -4.115 1.00 96.50 88 THR A N 1
ATOM 711 C CA . THR A 1 88 ? 8.308 6.645 -3.668 1.00 96.50 88 THR A CA 1
ATOM 712 C C . THR A 1 88 ? 7.169 5.967 -4.433 1.00 96.50 88 THR A C 1
ATOM 714 O O . THR A 1 88 ? 7.406 5.292 -5.440 1.00 96.50 88 THR A O 1
ATOM 717 N N . ILE A 1 89 ? 5.936 6.111 -3.960 1.00 97.50 89 ILE A N 1
ATOM 718 C CA . ILE A 1 89 ? 4.723 5.636 -4.613 1.00 97.50 89 ILE A CA 1
ATOM 719 C C . ILE A 1 89 ? 4.527 6.474 -5.892 1.00 97.50 89 ILE A C 1
ATOM 721 O O . ILE A 1 89 ? 4.393 7.698 -5.832 1.00 97.50 89 ILE A O 1
ATOM 725 N N . PRO A 1 90 ? 4.504 5.858 -7.085 1.00 96.94 90 PRO A N 1
ATOM 726 C CA . PRO A 1 90 ? 4.249 6.593 -8.321 1.00 96.94 90 PRO A CA 1
ATOM 727 C C . PRO A 1 90 ? 2.877 7.272 -8.290 1.00 96.94 90 PRO A C 1
ATOM 729 O O . PRO A 1 90 ? 1.867 6.635 -7.979 1.00 96.94 90 PRO A O 1
ATOM 732 N N . SER A 1 91 ? 2.815 8.560 -8.636 1.00 96.38 91 SER A N 1
ATOM 733 C CA . SER A 1 91 ? 1.566 9.328 -8.570 1.00 96.38 91 SER A 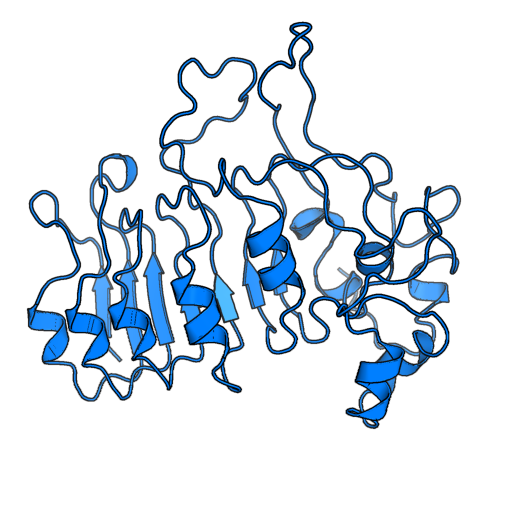CA 1
ATOM 734 C C . SER A 1 91 ? 0.528 8.852 -9.593 1.00 96.38 91 SER A C 1
ATOM 736 O O . SER A 1 91 ? -0.676 9.018 -9.381 1.00 96.38 91 SER A O 1
ATOM 738 N N . GLU A 1 92 ? 0.979 8.201 -10.665 1.00 98.19 92 GLU A N 1
ATOM 739 C CA . GLU A 1 92 ? 0.152 7.585 -11.699 1.00 98.19 92 GLU A CA 1
ATOM 740 C C . GLU A 1 92 ? -0.789 6.515 -11.128 1.00 98.19 92 GLU A C 1
ATOM 742 O O . GLU A 1 92 ? -1.912 6.373 -11.616 1.00 98.19 92 GLU A O 1
ATOM 747 N N . ILE A 1 93 ? -0.376 5.804 -10.067 1.00 98.12 93 ILE A N 1
ATOM 748 C CA . ILE A 1 93 ? -1.198 4.775 -9.408 1.00 98.12 93 ILE A CA 1
ATOM 749 C C . ILE A 1 93 ? -2.527 5.369 -8.947 1.00 98.12 93 ILE A C 1
ATOM 751 O O . ILE A 1 93 ? -3.573 4.759 -9.144 1.00 98.12 93 ILE A O 1
ATOM 755 N N . PHE A 1 94 ? -2.517 6.590 -8.414 1.00 97.06 94 PHE A N 1
ATOM 756 C CA . PHE A 1 94 ? -3.740 7.206 -7.913 1.00 97.06 94 PHE A CA 1
ATOM 757 C C . PHE A 1 94 ? -4.748 7.548 -9.011 1.00 97.06 94 PHE A C 1
ATOM 759 O O . PHE A 1 94 ? -5.929 7.625 -8.717 1.00 97.06 94 PHE A O 1
ATOM 766 N N . THR A 1 95 ? -4.301 7.744 -10.256 1.00 97.94 95 THR A N 1
ATOM 767 C CA . THR A 1 95 ? -5.218 7.941 -11.395 1.00 97.94 95 THR A CA 1
ATOM 768 C C . THR A 1 95 ? -5.796 6.610 -11.876 1.00 97.94 95 THR A C 1
ATOM 770 O O . THR A 1 95 ? -6.915 6.560 -12.374 1.00 97.94 95 THR A O 1
ATOM 773 N N . LEU A 1 96 ? -5.039 5.515 -11.748 1.00 98.12 96 LEU A N 1
ATOM 774 C CA . LEU A 1 96 ? -5.533 4.167 -12.052 1.00 98.12 96 LEU A CA 1
ATOM 775 C C . LEU A 1 96 ? -6.591 3.720 -11.038 1.00 98.12 96 LEU A C 1
ATOM 777 O O . LEU A 1 96 ? -7.581 3.104 -11.418 1.00 98.12 96 LEU A O 1
ATOM 781 N N . MET A 1 97 ? -6.396 4.085 -9.770 1.00 97.50 97 MET A N 1
ATOM 782 C CA . MET A 1 97 ? -7.330 3.817 -8.676 1.00 97.50 97 MET A CA 1
ATOM 783 C C . MET A 1 97 ? -8.673 4.553 -8.819 1.00 97.50 97 MET A C 1
ATOM 785 O O . MET A 1 97 ? -9.642 4.143 -8.197 1.00 97.50 97 MET A O 1
ATOM 789 N N . ASP A 1 98 ? -8.775 5.580 -9.673 1.00 96.31 98 ASP A N 1
ATOM 790 C CA . ASP A 1 98 ? -10.059 6.240 -9.964 1.00 96.31 98 ASP A CA 1
ATOM 791 C C . ASP A 1 98 ? -11.046 5.315 -10.716 1.00 96.31 98 ASP A C 1
ATOM 793 O O . ASP A 1 98 ? -12.234 5.631 -10.815 1.00 96.31 98 ASP A O 1
ATOM 797 N N . ASN A 1 99 ? -10.585 4.180 -11.266 1.00 97.25 99 ASN A N 1
ATOM 798 C CA . ASN A 1 99 ? -11.480 3.163 -11.817 1.00 97.25 99 ASN A CA 1
ATOM 799 C C . ASN A 1 99 ? -12.289 2.505 -10.675 1.00 97.25 99 ASN A C 1
ATOM 801 O O . ASN A 1 99 ? -11.682 1.909 -9.786 1.00 97.25 99 ASN A O 1
ATOM 805 N N . PRO A 1 100 ? -13.636 2.536 -10.701 1.00 96.31 100 PRO A N 1
ATOM 806 C CA . PRO A 1 100 ? -14.473 1.942 -9.653 1.00 96.31 100 PRO A CA 1
ATOM 807 C C . PRO A 1 100 ? -14.278 0.431 -9.463 1.00 96.31 100 PRO A C 1
ATOM 809 O O . PRO A 1 100 ? -14.559 -0.074 -8.377 1.00 96.31 100 PRO A O 1
ATOM 812 N N . ASP A 1 101 ? -13.786 -0.275 -10.485 1.00 98.06 101 ASP A N 1
ATOM 813 C CA . ASP A 1 101 ? -13.484 -1.708 -10.409 1.00 98.06 101 ASP A CA 1
ATOM 814 C C . ASP A 1 101 ? -12.041 -1.987 -9.918 1.00 98.06 101 ASP A C 1
ATOM 816 O O . ASP A 1 101 ? -11.644 -3.144 -9.763 1.00 98.06 101 ASP A O 1
ATOM 820 N N . PHE A 1 102 ? -11.232 -0.951 -9.644 1.00 98.62 102 PHE A N 1
ATOM 821 C CA . PHE A 1 102 ? -9.882 -1.101 -9.093 1.00 98.62 102 PHE A CA 1
ATOM 822 C C . PHE A 1 102 ? -9.931 -1.541 -7.629 1.00 98.62 102 PHE A C 1
ATOM 824 O O . PHE A 1 102 ? -10.281 -0.771 -6.731 1.00 98.62 102 PHE A O 1
ATOM 831 N N . HIS A 1 103 ? -9.514 -2.781 -7.377 1.00 98.50 103 HIS A N 1
ATOM 832 C CA . HIS A 1 103 ? -9.684 -3.415 -6.070 1.00 98.50 103 HIS A CA 1
ATOM 833 C C . HIS A 1 103 ? -8.377 -3.934 -5.455 1.00 98.50 103 HIS A C 1
ATOM 835 O O . HIS A 1 103 ? -8.317 -4.150 -4.243 1.00 98.50 103 HIS A O 1
ATOM 841 N N . ALA A 1 104 ? -7.309 -4.097 -6.243 1.00 98.81 104 ALA A N 1
ATOM 842 C CA . ALA A 1 104 ? -6.089 -4.741 -5.768 1.00 98.81 104 ALA A CA 1
ATOM 843 C C . ALA A 1 104 ? -4.804 -4.034 -6.210 1.00 98.81 104 ALA A C 1
ATOM 845 O O . ALA A 1 104 ? -4.490 -3.952 -7.399 1.00 98.81 104 ALA A O 1
ATOM 846 N N . LEU A 1 105 ? -4.004 -3.621 -5.222 1.00 98.88 105 LEU A N 1
ATOM 847 C CA . LEU A 1 105 ? -2.682 -3.033 -5.416 1.00 98.88 105 LEU A CA 1
ATOM 848 C C . LEU A 1 105 ? -1.618 -3.800 -4.628 1.00 98.88 105 LEU A C 1
ATOM 850 O O . LEU A 1 105 ? -1.699 -3.942 -3.409 1.00 98.88 105 LEU A O 1
ATOM 854 N N . ARG A 1 106 ? -0.578 -4.270 -5.319 1.00 98.88 106 ARG A N 1
ATOM 855 C CA . ARG A 1 106 ? 0.559 -4.949 -4.685 1.00 98.88 106 ARG A CA 1
ATOM 856 C C . ARG A 1 106 ? 1.861 -4.203 -4.906 1.00 98.88 106 ARG A C 1
ATOM 858 O O . ARG A 1 106 ? 2.280 -4.000 -6.043 1.00 98.88 106 ARG A O 1
ATOM 865 N N . LEU A 1 107 ? 2.505 -3.835 -3.807 1.00 98.69 107 LEU A N 1
ATOM 866 C CA . LEU A 1 107 ? 3.718 -3.022 -3.752 1.00 98.69 107 LEU A CA 1
ATOM 867 C C . LEU A 1 107 ? 4.739 -3.576 -2.739 1.00 98.69 107 LEU A C 1
ATOM 869 O O . LEU A 1 107 ? 5.695 -2.891 -2.387 1.00 98.69 107 LEU A O 1
ATOM 873 N N . ASN A 1 108 ? 4.597 -4.810 -2.263 1.00 98.12 108 ASN A N 1
ATOM 874 C CA . ASN A 1 108 ? 5.574 -5.396 -1.343 1.00 98.12 108 ASN A CA 1
ATOM 875 C C . ASN A 1 108 ? 6.971 -5.550 -1.985 1.00 98.12 108 ASN A C 1
ATOM 877 O O . ASN A 1 108 ? 7.094 -5.741 -3.198 1.00 98.12 108 ASN A O 1
ATOM 881 N N . THR A 1 109 ? 8.027 -5.532 -1.167 1.00 96.81 109 THR A N 1
ATOM 882 C CA . THR A 1 109 ? 9.395 -5.899 -1.599 1.00 96.81 109 THR A CA 1
ATOM 883 C C . THR A 1 109 ? 9.983 -4.981 -2.681 1.00 96.81 109 THR A C 1
ATOM 885 O O . THR A 1 109 ? 10.734 -5.421 -3.545 1.00 96.81 109 THR A O 1
ATOM 888 N N . ASN A 1 110 ? 9.661 -3.692 -2.662 1.00 97.69 110 ASN A N 1
ATOM 889 C CA . ASN A 1 110 ? 10.092 -2.712 -3.660 1.00 97.69 110 ASN A CA 1
ATOM 890 C C . ASN A 1 110 ? 11.489 -2.118 -3.427 1.00 97.69 110 ASN A C 1
ATOM 892 O O . ASN A 1 110 ? 11.811 -1.052 -3.953 1.00 97.69 110 ASN A O 1
ATOM 896 N N . TYR A 1 111 ? 12.332 -2.791 -2.645 1.00 94.31 111 TYR A N 1
ATOM 897 C CA . TYR A 1 111 ? 13.703 -2.372 -2.384 1.00 94.31 111 TYR A CA 1
ATOM 898 C C . TYR A 1 111 ? 14.693 -2.887 -3.431 1.00 94.31 111 TYR A C 1
ATOM 900 O O . TYR A 1 111 ? 14.574 -3.986 -3.983 1.00 94.31 111 TYR A O 1
ATOM 908 N N . ARG A 1 112 ? 15.759 -2.113 -3.638 1.00 93.00 112 ARG A N 1
ATOM 909 C CA . ARG A 1 112 ? 16.874 -2.474 -4.513 1.00 93.00 112 ARG A CA 1
ATOM 910 C C . ARG A 1 112 ? 17.718 -3.589 -3.902 1.00 93.00 112 ARG A C 1
ATOM 912 O O . ARG A 1 112 ? 17.838 -4.655 -4.502 1.00 93.00 112 ARG A O 1
ATOM 919 N N . SER A 1 113 ? 18.213 -3.356 -2.688 1.00 86.31 113 SER A N 1
ATOM 920 C CA . SER A 1 113 ? 19.025 -4.291 -1.904 1.00 86.31 113 SER A CA 1
ATOM 921 C C . SER A 1 113 ? 18.496 -4.381 -0.478 1.00 86.31 113 SER A C 1
ATOM 923 O O . SER A 1 113 ? 17.998 -3.391 0.061 1.00 86.31 113 SER A O 1
ATOM 925 N N . LEU A 1 114 ? 18.603 -5.565 0.126 1.00 86.69 114 LEU A N 1
ATOM 926 C CA . LEU A 1 114 ? 18.208 -5.764 1.516 1.00 86.69 114 LEU A CA 1
ATOM 927 C C . LEU A 1 114 ? 19.229 -5.086 2.438 1.00 86.69 114 LEU A C 1
ATOM 929 O O . LEU A 1 114 ? 20.406 -5.442 2.441 1.00 86.69 114 LEU A O 1
ATOM 933 N N . VAL A 1 115 ? 18.759 -4.129 3.229 1.00 89.56 115 VAL A N 1
ATOM 934 C CA . VAL A 1 115 ? 19.502 -3.438 4.276 1.00 89.56 115 VAL A CA 1
ATOM 935 C C . VAL A 1 115 ? 18.703 -3.608 5.554 1.00 89.56 115 VAL A C 1
ATOM 937 O O . VAL A 1 115 ? 17.719 -2.917 5.800 1.00 89.56 115 VAL A O 1
ATOM 940 N N . TYR A 1 116 ? 19.111 -4.592 6.349 1.00 85.12 116 TYR A N 1
ATOM 941 C CA . TYR A 1 116 ? 18.384 -4.947 7.561 1.00 85.12 116 TYR A CA 1
ATOM 942 C C . TYR A 1 116 ? 18.447 -3.826 8.611 1.00 85.12 116 TYR A C 1
ATOM 944 O O . TYR A 1 116 ? 17.418 -3.413 9.146 1.00 85.12 116 TYR A O 1
ATOM 952 N N . ASP A 1 117 ? 19.648 -3.292 8.843 1.00 88.81 117 ASP A N 1
ATOM 953 C CA . ASP A 1 117 ? 19.932 -2.237 9.813 1.00 88.81 117 ASP A CA 1
ATOM 954 C C . ASP A 1 117 ? 20.316 -0.935 9.092 1.00 88.81 117 ASP A C 1
ATOM 956 O O . ASP A 1 117 ? 21.445 -0.783 8.612 1.00 88.81 117 ASP A O 1
ATOM 960 N N . LEU A 1 118 ? 19.376 0.015 9.014 1.00 91.12 118 LEU A N 1
ATOM 961 C CA . LEU A 1 118 ? 19.622 1.311 8.376 1.00 91.12 118 LEU A CA 1
ATOM 962 C C . LEU A 1 118 ? 20.500 2.228 9.237 1.00 91.12 118 LEU A C 1
ATOM 964 O O . LEU A 1 118 ? 21.025 3.212 8.719 1.00 91.12 118 LEU A O 1
ATOM 968 N N . SER A 1 119 ? 20.719 1.914 10.520 1.00 91.62 119 SER A N 1
ATOM 969 C CA . SER A 1 119 ? 21.544 2.741 11.413 1.00 91.62 119 SER A CA 1
ATOM 970 C C . SER A 1 119 ? 23.037 2.703 11.071 1.00 91.62 119 SER A C 1
ATOM 972 O O . SER A 1 119 ? 23.793 3.595 11.465 1.00 91.62 119 SER A O 1
ATOM 974 N N . ASN A 1 120 ? 23.444 1.680 10.316 1.00 88.44 120 ASN A N 1
ATOM 975 C CA . ASN A 1 120 ? 24.804 1.461 9.830 1.00 88.44 120 ASN A CA 1
ATOM 976 C C . ASN A 1 120 ? 24.908 1.564 8.296 1.00 88.44 120 ASN A C 1
ATOM 978 O O . ASN A 1 120 ? 25.972 1.307 7.727 1.00 88.44 120 ASN A O 1
ATOM 982 N N . ALA A 1 121 ? 23.818 1.928 7.612 1.00 87.44 121 ALA A N 1
ATOM 983 C CA . ALA A 1 121 ? 23.818 2.095 6.166 1.00 87.44 121 ALA A CA 1
ATOM 984 C C . ALA A 1 121 ? 24.715 3.274 5.765 1.00 87.44 121 ALA A C 1
ATOM 986 O O . ALA A 1 121 ? 24.519 4.407 6.197 1.00 87.44 121 ALA A O 1
ATOM 987 N N . THR A 1 122 ? 25.697 3.011 4.905 1.00 84.00 122 THR A N 1
ATOM 988 C CA . THR A 1 122 ? 26.640 4.033 4.422 1.00 84.00 122 THR A CA 1
ATOM 989 C C . THR A 1 122 ? 26.101 4.833 3.238 1.00 84.00 122 THR A C 1
ATOM 991 O O . THR A 1 122 ? 26.646 5.884 2.907 1.00 84.00 122 THR A O 1
ATOM 994 N N . ASN A 1 123 ? 25.037 4.349 2.592 1.00 84.56 123 ASN A N 1
ATOM 995 C CA . ASN A 1 123 ? 24.354 5.029 1.502 1.00 84.56 123 ASN A CA 1
ATOM 996 C C . ASN A 1 123 ? 22.857 4.699 1.535 1.00 84.56 123 ASN A C 1
ATOM 998 O O . ASN A 1 123 ? 22.473 3.536 1.428 1.00 84.56 123 ASN A O 1
ATOM 1002 N N . LEU A 1 124 ? 22.032 5.734 1.674 1.00 86.19 124 LEU A N 1
ATOM 1003 C CA . LEU A 1 124 ? 20.570 5.641 1.721 1.00 86.19 124 LEU A CA 1
ATOM 1004 C C . LEU A 1 124 ? 19.918 6.112 0.409 1.00 86.19 124 LEU A C 1
ATOM 1006 O O . LEU A 1 124 ? 18.702 6.044 0.254 1.00 86.19 124 LEU A O 1
ATOM 1010 N N . ASN A 1 125 ? 20.721 6.564 -0.558 1.00 87.19 125 ASN A N 1
ATOM 1011 C CA . ASN A 1 125 ? 20.226 7.042 -1.841 1.00 87.19 125 ASN A CA 1
ATOM 1012 C C . ASN A 1 125 ? 19.785 5.866 -2.723 1.00 87.19 125 ASN A C 1
ATOM 1014 O O . ASN A 1 125 ? 20.535 4.902 -2.891 1.00 87.19 125 ASN A O 1
ATOM 1018 N N . ASN A 1 126 ? 18.616 5.990 -3.365 1.00 89.69 126 ASN A N 1
ATOM 1019 C CA . ASN A 1 126 ? 18.086 5.015 -4.335 1.00 89.69 126 ASN A CA 1
ATOM 1020 C C . ASN A 1 126 ? 17.964 3.584 -3.768 1.00 89.69 126 ASN A C 1
ATOM 1022 O O . ASN A 1 126 ? 18.207 2.587 -4.460 1.00 89.69 126 ASN A O 1
ATOM 1026 N N . LEU A 1 127 ? 17.616 3.495 -2.484 1.00 93.00 127 LEU A N 1
ATOM 1027 C CA . LEU A 1 127 ? 17.420 2.241 -1.766 1.00 93.00 127 LEU A CA 1
ATOM 1028 C C . LEU A 1 127 ? 16.185 1.471 -2.274 1.00 93.00 127 LEU A C 1
ATOM 1030 O O . LEU A 1 127 ? 16.102 0.249 -2.126 1.00 93.00 127 LEU A O 1
ATOM 1034 N N . GLY A 1 128 ? 15.247 2.178 -2.904 1.00 95.62 128 GLY A N 1
ATOM 1035 C CA . GLY A 1 128 ? 13.898 1.704 -3.163 1.00 95.62 128 GLY A CA 1
ATOM 1036 C C . GLY A 1 128 ? 13.112 1.564 -1.859 1.00 95.62 128 GLY A C 1
ATOM 1037 O O . GLY A 1 128 ? 13.422 2.186 -0.844 1.00 95.62 128 GLY A O 1
ATOM 1038 N N . GLY A 1 129 ? 12.098 0.709 -1.882 1.00 96.44 129 GLY A N 1
ATOM 1039 C CA . GLY A 1 129 ? 11.299 0.334 -0.725 1.00 96.44 129 GLY A CA 1
ATOM 1040 C C . GLY A 1 129 ? 10.482 1.489 -0.166 1.00 96.44 129 GLY A C 1
ATOM 1041 O O . GLY A 1 129 ? 10.182 1.471 1.020 1.00 96.44 129 GLY A O 1
ATOM 1042 N N . PHE A 1 130 ? 10.156 2.494 -0.983 1.00 96.81 130 PHE A N 1
ATOM 1043 C CA . PHE A 1 130 ? 9.407 3.676 -0.541 1.00 96.81 130 PHE A CA 1
ATOM 1044 C C . PHE A 1 130 ? 10.115 4.472 0.570 1.00 96.81 130 PHE A C 1
ATOM 1046 O O . PHE A 1 130 ? 9.477 5.109 1.400 1.00 96.81 130 PHE A O 1
ATOM 1053 N N . TYR A 1 131 ? 11.450 4.424 0.614 1.00 94.94 131 TYR A N 1
ATOM 1054 C CA . TYR A 1 131 ? 12.238 5.047 1.681 1.00 94.94 131 TYR A CA 1
ATOM 1055 C C . TYR A 1 131 ? 12.094 6.582 1.751 1.00 94.94 131 TYR A C 1
ATOM 1057 O O . TYR A 1 131 ? 12.123 7.163 2.843 1.00 94.94 131 TYR A O 1
ATOM 1065 N N . ASP A 1 132 ? 11.910 7.237 0.600 1.00 94.25 132 ASP A N 1
ATOM 1066 C CA . ASP A 1 132 ? 11.644 8.683 0.534 1.00 94.25 132 ASP A CA 1
ATOM 1067 C C . ASP A 1 132 ? 10.148 8.993 0.476 1.00 94.25 132 ASP A C 1
ATOM 1069 O O . ASP A 1 132 ? 9.764 10.109 0.123 1.00 94.25 132 ASP A O 1
ATOM 1073 N N . GLU A 1 133 ? 9.291 8.017 0.785 1.00 94.81 133 GLU A N 1
ATOM 1074 C CA . GLU A 1 133 ? 7.862 8.258 0.761 1.00 94.81 133 GLU A CA 1
ATOM 1075 C C . GLU A 1 133 ? 7.469 9.343 1.759 1.00 94.81 133 GLU A C 1
ATOM 1077 O O . GLU A 1 133 ? 7.900 9.379 2.913 1.00 94.81 133 GLU A O 1
ATOM 1082 N N . THR A 1 134 ? 6.631 10.242 1.266 1.00 82.44 134 THR A N 1
ATOM 1083 C CA . THR A 1 134 ? 6.064 11.346 2.016 1.00 82.44 134 THR A CA 1
ATOM 1084 C C . THR A 1 134 ? 4.741 10.934 2.642 1.00 82.44 134 THR A C 1
ATOM 1086 O O . THR A 1 134 ? 4.025 10.051 2.170 1.00 82.44 134 THR A O 1
ATOM 1089 N N . GLU A 1 135 ? 4.339 11.657 3.678 1.00 87.94 135 GLU A N 1
ATOM 1090 C CA . GLU A 1 135 ? 3.057 11.413 4.330 1.00 87.94 135 GLU A CA 1
ATOM 1091 C C . GLU A 1 135 ? 1.859 11.601 3.375 1.00 87.94 135 GLU A C 1
ATOM 1093 O O . GLU A 1 135 ? 0.852 10.908 3.495 1.00 87.94 135 GLU A O 1
ATOM 1098 N N . ALA A 1 136 ? 1.960 12.493 2.382 1.00 91.75 136 ALA A N 1
ATOM 1099 C CA . ALA A 1 136 ? 0.838 12.869 1.522 1.00 91.75 136 ALA A CA 1
ATOM 1100 C C . ALA A 1 136 ? 0.328 11.721 0.632 1.00 91.75 136 ALA A C 1
ATOM 1102 O O . ALA A 1 136 ? -0.878 11.463 0.586 1.00 91.75 136 ALA A O 1
ATOM 1103 N N . GLN A 1 137 ? 1.219 11.024 -0.080 1.00 93.31 137 GLN A N 1
ATOM 1104 C CA . GLN A 1 137 ? 0.807 9.922 -0.957 1.00 93.31 137 GLN A CA 1
ATOM 1105 C C . GLN A 1 137 ? 0.402 8.699 -0.136 1.00 93.31 137 GLN A C 1
ATOM 1107 O O . GLN A 1 137 ? -0.579 8.037 -0.476 1.00 93.31 137 GLN A O 1
ATOM 1112 N N . PHE A 1 138 ? 1.095 8.437 0.976 1.00 95.12 138 PHE A N 1
ATOM 1113 C CA . PHE A 1 138 ? 0.732 7.347 1.874 1.00 95.12 138 PHE A CA 1
ATOM 1114 C C . PHE A 1 138 ? -0.658 7.559 2.496 1.00 95.12 138 PHE A C 1
ATOM 1116 O O . PHE A 1 138 ? -1.491 6.656 2.452 1.00 95.12 138 PHE A O 1
ATOM 1123 N N . ARG A 1 139 ? -0.974 8.779 2.956 1.00 95.44 139 ARG A N 1
ATOM 1124 C CA . ARG A 1 139 ? -2.332 9.155 3.390 1.00 95.44 139 ARG A CA 1
ATOM 1125 C C . ARG A 1 139 ? -3.361 8.951 2.283 1.00 95.44 139 ARG A C 1
ATOM 1127 O O . ARG A 1 139 ? -4.388 8.324 2.522 1.00 95.44 139 ARG A O 1
ATOM 1134 N N . ARG A 1 140 ? -3.087 9.440 1.068 1.00 95.06 140 ARG A N 1
ATOM 1135 C CA . ARG A 1 140 ? -4.000 9.284 -0.078 1.00 95.06 140 ARG A CA 1
ATOM 1136 C C . ARG A 1 140 ? -4.276 7.812 -0.393 1.00 95.06 140 ARG A C 1
ATOM 1138 O O . ARG A 1 140 ? -5.410 7.468 -0.705 1.00 95.06 140 ARG A O 1
ATOM 1145 N N . LEU A 1 141 ? -3.259 6.958 -0.294 1.00 96.19 141 LEU A N 1
ATOM 1146 C CA . LEU A 1 141 ? -3.386 5.520 -0.508 1.00 96.19 141 LEU A CA 1
ATOM 1147 C C . LEU A 1 141 ? -4.299 4.861 0.540 1.00 96.19 141 LEU A C 1
ATOM 1149 O O . LEU A 1 141 ? -5.183 4.090 0.177 1.00 96.19 141 LEU A O 1
ATOM 1153 N N . LEU A 1 142 ? -4.109 5.185 1.823 1.00 96.88 142 LEU A N 1
ATOM 1154 C CA . LEU A 1 142 ? -4.903 4.634 2.929 1.00 96.88 142 LEU A CA 1
ATOM 1155 C C . LEU A 1 142 ? -6.373 5.094 2.901 1.00 96.88 142 LEU A C 1
ATOM 1157 O O . LEU A 1 142 ? -7.260 4.370 3.345 1.00 96.88 142 LEU A O 1
ATOM 1161 N N . MET A 1 143 ? -6.659 6.266 2.334 1.00 95.88 143 MET A N 1
ATOM 1162 C CA . MET A 1 143 ? -8.029 6.777 2.208 1.00 95.88 143 MET A CA 1
ATOM 1163 C C . MET A 1 143 ? -8.821 6.169 1.037 1.00 95.88 143 MET A C 1
ATOM 1165 O O . MET A 1 143 ? -9.954 6.577 0.794 1.00 95.88 143 MET A O 1
ATOM 1169 N N . HIS A 1 144 ? -8.264 5.211 0.289 1.00 95.75 144 HIS A N 1
ATOM 1170 C CA . HIS A 1 144 ? -8.990 4.606 -0.825 1.00 95.75 144 HIS A CA 1
ATOM 1171 C C . HIS A 1 144 ? -10.038 3.587 -0.361 1.00 95.75 144 HIS A C 1
ATOM 1173 O O . HIS A 1 144 ? -9.729 2.601 0.303 1.00 95.75 144 HIS A O 1
ATOM 1179 N N . GLU A 1 145 ? -11.286 3.769 -0.783 1.00 93.50 145 GLU A N 1
ATOM 1180 C CA . GLU A 1 145 ? -12.408 2.956 -0.296 1.00 93.50 145 GLU A CA 1
ATOM 1181 C C . GLU A 1 145 ? -12.698 1.702 -1.130 1.00 93.50 145 GLU A C 1
ATOM 1183 O O . GLU A 1 145 ? -13.440 0.824 -0.692 1.00 93.50 145 GLU A O 1
ATOM 1188 N N . GLY A 1 146 ? -12.135 1.610 -2.337 1.00 94.62 146 GLY A N 1
ATOM 1189 C CA . GLY A 1 146 ? -12.371 0.496 -3.262 1.00 94.62 146 GLY A CA 1
ATOM 1190 C C . GLY A 1 146 ? -11.460 -0.719 -3.069 1.00 94.62 146 GLY A C 1
ATOM 1191 O O . GLY A 1 146 ? -11.766 -1.781 -3.602 1.00 94.62 146 GLY A O 1
ATOM 1192 N N . LEU A 1 147 ? -10.359 -0.595 -2.313 1.00 97.88 147 LEU A N 1
ATOM 1193 C CA . LEU A 1 147 ? -9.368 -1.672 -2.213 1.00 97.88 147 LEU A CA 1
ATOM 1194 C C . LEU A 1 147 ? -9.871 -2.818 -1.329 1.00 97.88 147 LEU A C 1
ATOM 1196 O O . LEU A 1 147 ? -10.224 -2.604 -0.171 1.00 97.88 147 LEU A O 1
ATOM 1200 N N . ASP A 1 148 ? -9.798 -4.042 -1.851 1.00 97.25 148 ASP A N 1
ATOM 1201 C CA . ASP A 1 148 ? -9.865 -5.274 -1.061 1.00 97.25 148 ASP A CA 1
ATOM 1202 C C . ASP A 1 148 ? -8.476 -5.861 -0.762 1.00 97.25 148 ASP A C 1
ATOM 1204 O O . ASP A 1 148 ? -8.314 -6.610 0.203 1.00 97.25 148 ASP A O 1
ATOM 1208 N N . THR A 1 149 ? -7.461 -5.472 -1.538 1.00 98.62 149 THR A N 1
ATOM 1209 C CA . THR A 1 149 ? -6.095 -5.982 -1.434 1.00 98.62 149 THR A CA 1
ATOM 1210 C C . THR A 1 149 ? -5.092 -4.837 -1.518 1.00 98.62 149 THR A C 1
ATOM 1212 O O . THR A 1 149 ? -5.025 -4.132 -2.527 1.00 98.62 149 THR A O 1
ATOM 1215 N N . LEU A 1 150 ? -4.250 -4.700 -0.494 1.00 98.75 150 LEU A N 1
ATOM 1216 C CA . LEU A 1 150 ? -3.144 -3.751 -0.451 1.00 98.75 150 LEU A CA 1
ATOM 1217 C C . LEU A 1 150 ? -1.922 -4.398 0.201 1.00 98.75 150 LEU A C 1
ATOM 1219 O O . LEU A 1 150 ? -1.940 -4.709 1.392 1.00 98.75 150 LEU A O 1
ATOM 1223 N N . THR A 1 151 ? -0.838 -4.573 -0.557 1.00 98.69 151 THR A N 1
ATOM 1224 C CA . THR A 1 151 ? 0.417 -5.105 -0.003 1.00 98.69 151 THR A CA 1
ATOM 1225 C C . THR A 1 151 ? 1.532 -4.072 -0.018 1.00 98.69 151 THR A C 1
ATOM 1227 O O . THR A 1 151 ? 1.972 -3.630 -1.072 1.00 98.69 151 THR A O 1
ATOM 1230 N N . LEU A 1 152 ? 2.015 -3.706 1.165 1.00 98.25 152 LEU A N 1
ATOM 1231 C CA . LEU A 1 152 ? 3.119 -2.775 1.399 1.00 98.25 152 LEU A CA 1
ATOM 1232 C C . LEU A 1 152 ? 4.249 -3.405 2.223 1.00 98.25 152 LEU A C 1
ATOM 1234 O O . LEU A 1 152 ? 5.217 -2.719 2.549 1.00 98.25 152 LEU A O 1
ATOM 1238 N N . GLY A 1 153 ? 4.140 -4.689 2.572 1.00 97.31 153 GLY A N 1
ATOM 1239 C CA . GLY A 1 153 ? 5.090 -5.347 3.459 1.00 97.31 153 GLY A CA 1
ATOM 1240 C C . GLY A 1 153 ? 6.496 -5.478 2.868 1.00 97.31 153 GLY A C 1
ATOM 1241 O O . GLY A 1 153 ? 6.688 -5.453 1.647 1.00 97.31 153 GLY A O 1
ATOM 1242 N N . VAL A 1 154 ? 7.478 -5.669 3.746 1.00 96.69 154 VAL A N 1
ATOM 1243 C CA . VAL A 1 154 ? 8.893 -5.878 3.401 1.00 96.69 154 VAL A CA 1
ATOM 1244 C C . VAL A 1 154 ? 9.435 -4.730 2.539 1.00 96.69 154 VAL A C 1
ATOM 1246 O O . VAL A 1 154 ? 9.881 -4.919 1.407 1.00 96.69 154 VAL A O 1
ATOM 1249 N N . ASN A 1 155 ? 9.330 -3.515 3.062 1.00 97.19 155 ASN A N 1
ATOM 1250 C CA . ASN A 1 155 ? 9.773 -2.270 2.437 1.00 97.19 155 ASN A CA 1
ATOM 1251 C C . ASN A 1 155 ? 10.508 -1.417 3.493 1.00 97.19 155 ASN A C 1
ATOM 1253 O O . ASN A 1 155 ? 10.863 -1.901 4.566 1.00 97.19 155 ASN A O 1
ATOM 1257 N N . TYR A 1 156 ? 10.764 -0.147 3.191 1.00 96.12 156 TYR A N 1
ATOM 1258 C CA . TYR A 1 156 ? 11.398 0.812 4.093 1.00 96.12 156 TYR A CA 1
ATOM 1259 C C . TYR A 1 156 ? 10.503 2.023 4.392 1.00 96.12 156 TYR A C 1
ATOM 1261 O O . TYR A 1 156 ? 11.032 3.098 4.684 1.00 96.12 156 TYR A O 1
ATOM 1269 N N . PHE A 1 157 ? 9.170 1.864 4.355 1.00 94.44 157 PHE A N 1
ATOM 1270 C CA . PHE A 1 157 ? 8.264 2.901 4.862 1.00 94.44 157 PHE A CA 1
ATOM 1271 C C . PHE A 1 157 ? 8.657 3.253 6.294 1.00 94.44 157 PHE A C 1
ATOM 1273 O O . PHE A 1 157 ? 8.885 2.361 7.110 1.00 94.44 157 PHE A O 1
ATOM 1280 N N . ARG A 1 158 ? 8.732 4.545 6.598 1.00 92.62 158 ARG A N 1
ATOM 1281 C CA . ARG A 1 158 ? 9.179 5.064 7.893 1.00 92.62 158 ARG A CA 1
ATOM 1282 C C . ARG A 1 158 ? 8.285 6.196 8.375 1.00 92.62 158 ARG A C 1
ATOM 1284 O O . ARG A 1 158 ? 7.498 6.735 7.604 1.00 92.62 158 ARG A O 1
ATOM 1291 N N . GLY A 1 159 ? 8.461 6.573 9.636 1.00 93.75 159 GLY A N 1
ATOM 1292 C CA . GLY A 1 159 ? 7.585 7.525 10.313 1.00 93.75 159 GLY A CA 1
ATOM 1293 C C . GLY A 1 159 ? 6.400 6.818 10.962 1.00 93.75 159 GLY A C 1
ATOM 1294 O O . GLY A 1 159 ? 6.430 5.604 11.155 1.00 93.75 159 GLY A O 1
ATOM 1295 N N . SER A 1 160 ? 5.370 7.579 11.314 1.00 95.25 160 SER A N 1
ATOM 1296 C CA . SER A 1 160 ? 4.173 7.056 11.967 1.00 95.25 160 SER A CA 1
ATOM 1297 C C . SER A 1 160 ? 3.028 6.821 10.989 1.00 95.25 160 SER A C 1
ATOM 1299 O O . SER A 1 160 ? 2.944 7.424 9.918 1.00 95.25 160 SER A O 1
ATOM 1301 N N . LEU A 1 161 ? 2.111 5.939 11.381 1.00 96.81 161 LEU A N 1
ATOM 1302 C CA . LEU A 1 161 ? 0.824 5.826 10.711 1.00 96.81 161 LEU A CA 1
ATOM 1303 C C . LEU A 1 161 ? -0.004 7.104 10.948 1.00 96.81 161 LEU A C 1
ATOM 1305 O O . LEU A 1 161 ? -0.069 7.579 12.085 1.00 96.81 161 LEU A O 1
ATOM 1309 N N . PRO A 1 162 ? -0.667 7.655 9.915 1.00 96.50 162 PRO A N 1
ATOM 1310 C CA . PRO A 1 162 ? -1.507 8.833 10.082 1.00 96.50 162 PRO A CA 1
ATOM 1311 C C . PRO A 1 162 ? -2.723 8.512 10.958 1.00 96.50 162 PRO A C 1
ATOM 1313 O O . PRO A 1 162 ? -3.413 7.509 10.753 1.00 96.50 162 PRO A O 1
ATOM 1316 N N . THR A 1 163 ? -3.009 9.382 11.927 1.00 96.12 163 THR A N 1
ATOM 1317 C CA . THR A 1 163 ? -4.209 9.278 12.775 1.00 96.12 163 THR A CA 1
ATOM 1318 C C . THR A 1 163 ? -5.458 9.775 12.055 1.00 96.12 163 THR A C 1
ATOM 1320 O O . THR A 1 163 ? -6.548 9.294 12.355 1.00 96.12 163 THR A O 1
ATOM 1323 N N . PHE A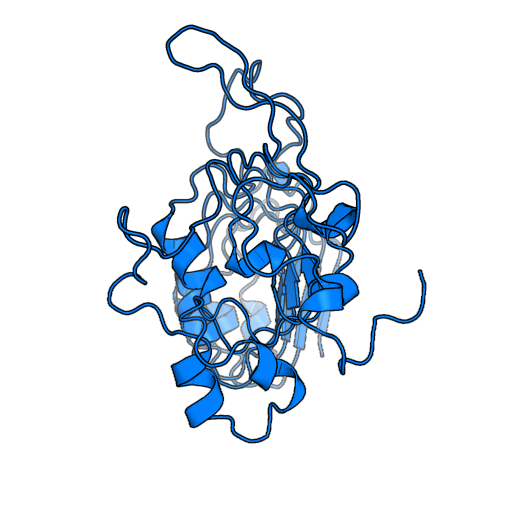 1 164 ? -5.285 10.709 11.110 1.00 97.56 164 PHE A N 1
ATOM 1324 C CA . PHE A 1 164 ? -6.346 11.487 10.462 1.00 97.56 164 PHE A CA 1
ATOM 1325 C C . PHE A 1 164 ? -7.177 12.339 11.435 1.00 97.56 164 PHE A C 1
ATOM 1327 O O . PHE A 1 164 ? -8.335 12.672 11.165 1.00 97.56 164 PHE A O 1
ATOM 1334 N N . LEU A 1 165 ? -6.578 12.682 12.577 1.00 95.81 165 LEU A N 1
ATOM 1335 C CA . LEU A 1 165 ? -7.179 13.495 13.624 1.00 95.81 165 LEU A CA 1
ATOM 1336 C C . LEU A 1 165 ? -6.345 14.755 13.853 1.00 95.81 165 LEU A C 1
ATOM 1338 O O . LEU A 1 165 ? -5.114 14.715 13.871 1.00 95.81 165 LEU A O 1
ATOM 1342 N N . ASN A 1 166 ? -7.034 15.858 14.116 1.00 96.25 166 ASN A N 1
ATOM 1343 C CA . ASN A 1 166 ? -6.442 17.063 14.669 1.00 96.25 166 ASN A CA 1
ATOM 1344 C C . ASN A 1 166 ? -5.923 16.798 16.099 1.00 96.25 166 ASN A C 1
ATOM 1346 O O . ASN A 1 166 ? -6.376 15.861 16.763 1.00 96.25 166 ASN A O 1
ATOM 1350 N N . PRO A 1 167 ? -5.031 17.654 16.633 1.00 94.50 167 PRO A N 1
ATOM 1351 C CA . PRO A 1 167 ? -4.527 17.517 18.003 1.00 94.50 167 PRO A CA 1
ATOM 1352 C C . PRO A 1 167 ? -5.603 17.526 19.104 1.00 94.50 167 PRO A C 1
ATOM 1354 O O . PRO A 1 167 ? -5.343 17.052 20.205 1.00 94.50 167 PRO A O 1
ATOM 1357 N N . ASP A 1 168 ? -6.796 18.063 18.831 1.00 93.56 168 ASP A N 1
ATOM 1358 C CA . ASP A 1 168 ? -7.944 18.058 19.751 1.00 93.56 168 ASP A CA 1
ATOM 1359 C C . ASP A 1 168 ? -8.802 16.777 19.666 1.00 93.56 168 ASP A C 1
ATOM 1361 O O . ASP A 1 168 ? -9.820 16.667 20.349 1.00 93.56 168 ASP A O 1
ATOM 1365 N N . GLY A 1 169 ? -8.403 15.813 18.830 1.00 91.06 169 GLY A N 1
ATOM 1366 C CA . GLY A 1 169 ? -9.092 14.541 18.618 1.00 91.06 169 GLY A CA 1
ATOM 1367 C C . GLY A 1 169 ? -10.235 14.594 17.601 1.00 91.06 169 GLY A C 1
ATOM 1368 O O . GLY A 1 169 ? -10.842 13.559 17.325 1.00 91.06 169 GLY A O 1
ATOM 1369 N N . THR A 1 170 ? -10.540 15.758 17.021 1.00 94.44 170 THR A N 1
ATOM 1370 C CA . THR A 1 170 ? -11.530 15.864 15.939 1.00 94.44 170 THR A CA 1
ATOM 1371 C C . THR A 1 170 ? -10.961 15.349 14.618 1.00 94.44 170 THR A C 1
ATOM 1373 O O . THR A 1 170 ? -9.758 15.404 14.385 1.00 94.44 170 THR A O 1
ATOM 1376 N N . VAL A 1 171 ? -11.818 14.847 13.728 1.00 96.75 171 VAL A N 1
ATOM 1377 C CA . VAL A 1 171 ? -11.393 14.373 12.401 1.00 96.75 171 VAL A CA 1
ATOM 1378 C C . VAL A 1 171 ? -10.923 15.548 11.542 1.00 96.75 171 VAL A C 1
ATOM 1380 O O . VAL A 1 171 ? -11.565 16.601 11.509 1.00 96.75 171 VAL A O 1
ATOM 1383 N N . GLU A 1 172 ? -9.793 15.370 10.856 1.00 96.81 172 GLU A N 1
ATOM 1384 C CA . GLU A 1 172 ? -9.235 16.374 9.947 1.00 96.81 172 GLU A CA 1
ATOM 1385 C C . GLU A 1 172 ? -10.230 16.747 8.828 1.00 96.81 172 GLU A C 1
ATOM 1387 O O . GLU A 1 172 ? -11.015 15.928 8.344 1.00 96.81 172 GLU A O 1
ATOM 1392 N N . ALA A 1 173 ? -10.184 17.998 8.364 1.00 95.12 173 ALA A N 1
ATOM 1393 C CA . ALA A 1 173 ? -11.054 18.449 7.281 1.00 95.12 173 ALA A CA 1
ATOM 1394 C C . ALA A 1 173 ? -10.805 17.648 5.988 1.00 95.12 173 ALA A C 1
ATOM 1396 O O . ALA A 1 173 ? -9.671 17.516 5.533 1.00 95.12 173 ALA A O 1
ATOM 1397 N N . GLY A 1 174 ? -11.879 17.152 5.370 1.00 92.88 174 GLY A N 1
ATOM 1398 C CA . GLY A 1 174 ? -11.808 16.355 4.139 1.00 92.88 174 GLY A CA 1
ATOM 1399 C C . GLY A 1 174 ? -11.520 14.866 4.357 1.00 92.88 174 GLY A C 1
ATOM 1400 O O . GLY A 1 174 ? -11.596 14.102 3.397 1.00 92.88 174 GLY A O 1
ATOM 1401 N N . VAL A 1 175 ? -11.253 14.432 5.592 1.00 96.00 175 VAL A N 1
ATOM 1402 C CA . VAL A 1 175 ? -11.215 13.008 5.937 1.00 96.00 175 VAL A CA 1
ATOM 1403 C C . VAL A 1 175 ? -12.642 12.520 6.144 1.00 96.00 175 VAL A C 1
ATOM 1405 O O . VAL A 1 175 ? -13.387 13.043 6.974 1.00 96.00 175 VAL A O 1
ATOM 1408 N N . ARG A 1 176 ? -13.025 11.499 5.379 1.00 94.62 176 ARG A N 1
ATOM 1409 C CA . ARG A 1 176 ? -14.331 10.862 5.511 1.00 94.62 176 ARG A CA 1
ATOM 1410 C C . ARG A 1 176 ? -14.389 9.998 6.766 1.00 94.62 176 ARG A C 1
ATOM 1412 O O . ARG A 1 176 ? -13.421 9.311 7.087 1.00 94.62 176 ARG A O 1
ATOM 1419 N N . THR A 1 177 ? -15.537 9.970 7.436 1.00 95.81 177 THR A N 1
ATOM 1420 C CA . THR A 1 177 ? -15.776 9.101 8.598 1.00 95.81 177 THR A CA 1
ATOM 1421 C C . THR A 1 177 ? -16.651 7.897 8.273 1.00 95.81 177 THR A C 1
ATOM 1423 O O . THR A 1 177 ? -17.389 7.889 7.283 1.00 95.81 177 THR A O 1
ATOM 1426 N N . TYR A 1 178 ? -16.608 6.872 9.130 1.00 94.31 178 TYR A N 1
ATOM 1427 C CA . TYR A 1 178 ? -17.520 5.729 9.030 1.00 94.31 178 TYR A CA 1
ATOM 1428 C C . TYR A 1 178 ? -18.994 6.150 9.142 1.00 94.31 178 TYR A C 1
ATOM 1430 O O . TYR A 1 178 ? -19.839 5.549 8.487 1.00 94.31 178 TYR A O 1
ATOM 1438 N N . ASP A 1 179 ? -19.301 7.232 9.864 1.00 92.94 179 ASP A N 1
ATOM 1439 C CA . ASP A 1 179 ? -20.654 7.801 9.932 1.00 92.94 179 ASP A CA 1
ATOM 1440 C C . ASP A 1 179 ? -21.174 8.222 8.554 1.00 92.94 179 ASP A C 1
ATOM 1442 O O . ASP A 1 179 ? -22.302 7.905 8.179 1.00 92.94 179 ASP A O 1
ATOM 1446 N N . GLN A 1 180 ? -20.335 8.903 7.772 1.00 94.19 180 GLN A N 1
ATOM 1447 C CA . GLN A 1 180 ? -20.666 9.324 6.409 1.00 94.19 180 GLN A CA 1
ATOM 1448 C C . GLN A 1 180 ? -20.678 8.136 5.439 1.00 94.19 180 GLN A C 1
ATOM 1450 O O . GLN A 1 180 ? -21.511 8.074 4.539 1.00 94.19 180 GLN A O 1
ATOM 1455 N N . TYR A 1 181 ? -19.759 7.182 5.608 1.00 92.94 181 TYR A N 1
ATOM 1456 C CA . TYR A 1 181 ? -19.709 5.973 4.784 1.00 92.94 181 TYR A CA 1
ATOM 1457 C C . TYR A 1 181 ? -20.976 5.119 4.934 1.00 92.94 181 TYR A C 1
ATOM 1459 O O . TYR A 1 181 ? -21.556 4.692 3.936 1.00 92.94 181 TYR A O 1
ATOM 1467 N N . LEU A 1 182 ? -21.440 4.912 6.168 1.00 90.94 182 LEU A N 1
ATOM 1468 C CA . LEU A 1 182 ? -22.626 4.114 6.486 1.00 90.94 182 LEU A CA 1
ATOM 1469 C C . LEU A 1 182 ? -23.928 4.733 5.960 1.00 90.94 182 LEU A C 1
ATOM 1471 O O . LEU A 1 182 ? -24.833 4.000 5.572 1.00 90.94 182 LEU A O 1
ATOM 1475 N N . GLN A 1 183 ? -24.020 6.066 5.895 1.00 91.19 183 GLN A N 1
ATOM 1476 C CA . GLN A 1 183 ? -25.179 6.755 5.308 1.00 91.19 183 GLN A CA 1
ATOM 1477 C C . GLN A 1 183 ? -25.348 6.443 3.815 1.00 91.19 183 GLN A C 1
ATOM 1479 O O . GLN A 1 183 ? -26.472 6.312 3.334 1.00 91.19 183 GLN A O 1
ATOM 1484 N N . GLU A 1 184 ? -24.241 6.301 3.088 1.00 90.62 184 GLU A N 1
ATOM 1485 C CA . GLU A 1 184 ? -24.241 5.980 1.657 1.00 90.62 184 GLU A CA 1
ATOM 1486 C C . GLU A 1 184 ? -24.249 4.468 1.383 1.00 90.62 184 GLU A C 1
ATOM 1488 O O . GLU A 1 184 ? -24.617 4.038 0.291 1.00 90.62 184 GLU A O 1
ATOM 1493 N N . ASN A 1 185 ? -23.889 3.655 2.381 1.00 87.31 185 ASN A N 1
ATOM 1494 C CA . ASN A 1 185 ? -23.808 2.198 2.292 1.00 87.31 185 ASN A CA 1
ATOM 1495 C C . ASN A 1 185 ? -24.663 1.524 3.384 1.00 87.31 185 ASN A C 1
ATOM 1497 O O . ASN A 1 185 ? -24.125 0.795 4.222 1.00 87.31 185 ASN A O 1
ATOM 1501 N N . PRO A 1 186 ? -25.998 1.711 3.383 1.00 77.69 186 PRO A N 1
ATOM 1502 C CA . PRO A 1 186 ? -26.867 1.263 4.474 1.00 77.69 186 PRO A CA 1
ATOM 1503 C C . PRO A 1 186 ? -26.948 -0.263 4.636 1.00 77.69 186 PRO A C 1
ATOM 1505 O O . PRO A 1 186 ? -27.454 -0.720 5.647 1.00 77.69 186 PRO A O 1
ATOM 1508 N N . GLY A 1 187 ? -26.470 -1.050 3.663 1.00 74.94 187 GLY A N 1
ATOM 1509 C CA . GLY A 1 187 ? -26.393 -2.515 3.755 1.00 74.94 187 GLY A CA 1
ATOM 1510 C C . GLY A 1 187 ? -25.119 -3.049 4.424 1.00 74.94 187 GLY A C 1
ATOM 1511 O O . GLY A 1 187 ? -24.916 -4.260 4.461 1.00 74.94 187 GLY A O 1
ATOM 1512 N N . ALA A 1 188 ? -24.232 -2.177 4.914 1.00 75.88 188 ALA A N 1
ATOM 1513 C CA . ALA A 1 188 ? -23.018 -2.562 5.633 1.00 75.88 188 ALA A CA 1
ATOM 1514 C C . ALA A 1 188 ? -23.301 -2.805 7.130 1.00 75.88 188 ALA A C 1
ATOM 1516 O O . ALA A 1 188 ? -22.662 -2.210 7.998 1.00 75.88 188 ALA A O 1
ATOM 1517 N N . ASP A 1 189 ? -24.270 -3.673 7.439 1.00 66.12 189 ASP A N 1
ATOM 1518 C CA . ASP A 1 189 ? -24.816 -3.864 8.794 1.00 66.12 189 ASP A CA 1
ATOM 1519 C C . ASP A 1 189 ? -23.746 -4.224 9.838 1.00 66.12 189 ASP A C 1
ATOM 1521 O O . ASP A 1 189 ? -23.809 -3.772 10.984 1.00 66.12 189 ASP A O 1
ATOM 1525 N N . THR A 1 190 ? -22.707 -4.960 9.432 1.00 72.25 190 THR A N 1
ATOM 1526 C CA . THR A 1 190 ? -21.572 -5.342 10.289 1.00 72.25 190 THR A CA 1
ATOM 1527 C C . THR A 1 190 ? -20.698 -4.159 10.719 1.00 72.25 190 THR A C 1
ATOM 1529 O O . THR A 1 190 ? -19.914 -4.292 11.654 1.00 72.25 190 THR A O 1
ATOM 1532 N N . LEU A 1 191 ? -20.819 -3.003 10.057 1.00 83.75 191 LEU A N 1
ATOM 1533 C CA . LEU A 1 191 ? -20.069 -1.780 10.361 1.00 83.75 191 LEU A CA 1
ATOM 1534 C C . LEU A 1 191 ? -20.849 -0.805 11.255 1.00 83.75 191 LEU A C 1
ATOM 1536 O O . LEU A 1 191 ? -20.270 0.163 11.743 1.00 83.75 191 LEU A O 1
ATOM 1540 N N . SER A 1 192 ? -22.141 -1.053 11.504 1.00 84.75 192 SER A N 1
ATOM 1541 C CA . SER A 1 192 ? -23.018 -0.172 12.298 1.00 84.75 192 SER A CA 1
ATOM 1542 C C . SER A 1 192 ? -22.499 0.121 13.710 1.00 84.75 192 SER A C 1
ATOM 1544 O O . SER A 1 192 ? -22.779 1.187 14.254 1.00 84.75 192 SER A O 1
ATOM 1546 N N . VAL A 1 193 ? -21.680 -0.767 14.282 1.00 89.44 193 VAL A N 1
ATOM 1547 C CA . VAL A 1 193 ? -21.025 -0.565 15.586 1.00 89.44 193 VAL A CA 1
ATOM 1548 C C . VAL A 1 193 ? -20.073 0.636 15.609 1.00 89.44 193 VAL A C 1
ATOM 1550 O O . VAL A 1 193 ? -19.764 1.152 16.682 1.00 89.44 193 VAL A O 1
ATOM 1553 N N . LEU A 1 194 ? -19.615 1.101 14.442 1.00 91.56 194 LEU A N 1
ATOM 1554 C CA . LEU A 1 194 ? -18.783 2.296 14.301 1.00 91.56 194 LEU A CA 1
ATOM 1555 C C . LEU A 1 194 ? -19.592 3.596 14.201 1.00 91.56 194 LEU A C 1
ATOM 1557 O O . LEU A 1 194 ? -19.002 4.676 14.275 1.00 91.56 194 LEU A O 1
ATOM 1561 N N . ALA A 1 195 ? -20.918 3.515 14.069 1.00 90.50 195 ALA A N 1
ATOM 1562 C CA . ALA A 1 195 ? -21.774 4.692 14.008 1.00 90.50 195 ALA A CA 1
ATOM 1563 C C . ALA A 1 195 ? -21.723 5.499 15.321 1.00 90.50 195 ALA A C 1
ATOM 1565 O O . ALA A 1 195 ? -21.712 4.952 16.425 1.00 90.50 195 ALA A O 1
ATOM 1566 N N . GLY A 1 196 ? -21.694 6.822 15.201 1.00 90.94 196 GLY A N 1
ATOM 1567 C CA . GLY A 1 196 ? -21.572 7.789 16.287 1.00 90.94 196 GLY A CA 1
ATOM 1568 C C . GLY A 1 196 ? -20.162 7.932 16.864 1.00 90.94 196 GLY A C 1
ATOM 1569 O O . GLY A 1 196 ? -19.973 8.738 17.773 1.00 90.94 196 GLY A O 1
ATOM 1570 N N . LYS A 1 197 ? -19.170 7.175 16.371 1.00 92.38 197 LYS A N 1
ATOM 1571 C CA . LYS A 1 197 ? -17.792 7.214 16.892 1.00 92.38 197 LYS A CA 1
ATOM 1572 C C . LYS A 1 197 ? -16.899 8.239 16.200 1.00 92.38 197 LYS A C 1
ATOM 1574 O O . LYS A 1 197 ? -15.785 8.451 16.670 1.00 92.38 197 LYS A O 1
ATOM 1579 N N . ASN A 1 198 ? -17.358 8.858 15.107 1.00 91.62 198 ASN A N 1
ATOM 1580 C CA . ASN A 1 198 ? -16.592 9.832 14.328 1.00 91.62 198 ASN A CA 1
ATOM 1581 C C . ASN A 1 198 ? -15.198 9.308 13.924 1.00 91.62 198 ASN A C 1
ATOM 1583 O O . ASN A 1 198 ? -14.211 10.035 13.946 1.00 91.62 198 ASN A O 1
ATOM 1587 N N . MET A 1 199 ? -15.105 8.014 13.608 1.00 94.12 199 MET A N 1
ATOM 1588 C CA . MET A 1 199 ? -13.849 7.356 13.244 1.00 94.12 199 MET A CA 1
ATOM 1589 C C . MET A 1 199 ? -13.506 7.628 11.772 1.00 94.12 199 MET A C 1
ATOM 1591 O O . MET A 1 199 ? -14.397 7.461 10.932 1.00 94.12 199 MET A O 1
ATOM 1595 N N . PRO A 1 200 ? -12.244 7.954 11.427 1.00 96.75 200 PRO A N 1
ATOM 1596 C CA . PRO A 1 200 ? -11.781 7.984 10.041 1.00 96.75 200 PRO A CA 1
ATOM 1597 C C . PRO A 1 200 ? -12.093 6.677 9.297 1.00 96.75 200 PRO A C 1
ATOM 1599 O O . PRO A 1 200 ? -11.804 5.585 9.789 1.00 96.75 200 PRO A O 1
ATOM 1602 N N . CYS A 1 201 ? -12.685 6.792 8.109 1.00 95.88 201 CYS A N 1
ATOM 1603 C CA . CYS A 1 201 ? -12.985 5.669 7.227 1.00 95.88 201 CYS A CA 1
ATOM 1604 C C . CYS A 1 201 ? -11.744 5.339 6.395 1.00 95.88 201 CYS A C 1
ATOM 1606 O O . CYS A 1 201 ? -11.492 5.954 5.361 1.00 95.88 201 CYS A O 1
ATOM 1608 N N . VAL A 1 202 ? -10.946 4.392 6.880 1.00 97.00 202 VAL A N 1
ATOM 1609 C CA . VAL A 1 202 ? -9.682 3.990 6.254 1.00 97.00 202 VAL A CA 1
ATOM 1610 C C . VAL A 1 202 ? -9.838 2.576 5.715 1.00 97.00 202 VAL A C 1
ATOM 1612 O O . VAL A 1 202 ? -10.178 1.678 6.481 1.00 97.00 202 VAL A O 1
ATOM 1615 N N . LEU A 1 203 ? -9.604 2.400 4.410 1.00 96.62 203 LEU A N 1
ATOM 1616 C CA . LEU A 1 203 ? -9.668 1.117 3.696 1.00 96.62 203 LEU A CA 1
ATOM 1617 C C . LEU A 1 203 ? -10.892 0.220 4.050 1.00 96.62 203 LEU A C 1
ATOM 1619 O O . LEU A 1 203 ? -10.722 -0.977 4.285 1.00 96.62 203 LEU A O 1
ATOM 1623 N N . PRO A 1 204 ? -12.143 0.725 4.041 1.00 93.94 204 PRO A N 1
ATOM 1624 C CA . PRO A 1 204 ? -13.326 0.022 4.570 1.00 93.94 204 PRO A CA 1
ATOM 1625 C C . PRO A 1 204 ? -13.622 -1.356 3.952 1.00 93.94 204 PRO A C 1
ATOM 1627 O O . PRO A 1 204 ? -14.327 -2.164 4.559 1.00 93.94 204 PRO A O 1
ATOM 1630 N N . LYS A 1 205 ? -13.121 -1.639 2.743 1.00 92.88 205 LYS A N 1
ATOM 1631 C CA . LYS A 1 205 ? -13.333 -2.907 2.024 1.00 92.88 205 LYS A CA 1
ATOM 1632 C C . LYS A 1 205 ? -12.144 -3.869 2.097 1.00 92.88 205 LYS A C 1
ATOM 1634 O O . LYS A 1 205 ? -12.223 -4.948 1.508 1.00 92.88 205 LYS A O 1
ATOM 1639 N N . ILE A 1 206 ? -11.068 -3.521 2.809 1.00 95.50 206 ILE A N 1
ATOM 1640 C CA . ILE A 1 206 ? -9.827 -4.298 2.782 1.00 95.50 206 ILE A CA 1
ATOM 1641 C C . ILE A 1 206 ? -10.005 -5.674 3.415 1.00 95.50 206 ILE A C 1
ATOM 1643 O O . ILE A 1 206 ? -10.561 -5.810 4.503 1.00 95.50 206 ILE A O 1
ATOM 1647 N N . LYS A 1 207 ? -9.516 -6.696 2.718 1.00 93.31 207 LYS A N 1
ATOM 1648 C CA . LYS A 1 207 ? -9.541 -8.108 3.125 1.00 93.31 207 LYS A CA 1
ATOM 1649 C C . LYS A 1 207 ? -8.144 -8.702 3.212 1.00 93.31 207 LYS A C 1
ATOM 1651 O O . LYS A 1 207 ? -7.936 -9.664 3.937 1.00 93.31 207 LYS A O 1
ATOM 1656 N N . TYR A 1 208 ? -7.194 -8.141 2.469 1.00 96.81 208 TYR A N 1
ATOM 1657 C CA . TYR A 1 208 ? -5.792 -8.519 2.535 1.00 96.81 208 TYR A CA 1
ATOM 1658 C C . TYR A 1 208 ? -4.931 -7.265 2.629 1.00 96.81 208 TYR A C 1
ATOM 1660 O O . TYR A 1 208 ? -4.751 -6.549 1.641 1.00 96.81 208 TYR A O 1
ATOM 1668 N N . PHE A 1 209 ? -4.410 -7.002 3.826 1.00 98.06 209 PHE A N 1
ATOM 1669 C CA . PHE A 1 209 ? -3.565 -5.850 4.103 1.00 98.06 209 PHE A CA 1
ATOM 1670 C C . PHE A 1 209 ? -2.239 -6.305 4.691 1.00 98.06 209 PHE A C 1
ATOM 1672 O O . PHE A 1 209 ? -2.221 -6.981 5.714 1.00 98.06 209 PHE A O 1
ATOM 1679 N N . THR A 1 210 ? -1.134 -5.914 4.062 1.00 98.44 210 THR A N 1
ATOM 1680 C CA . THR A 1 210 ? 0.196 -6.140 4.636 1.00 98.44 210 THR A CA 1
ATOM 1681 C C . THR A 1 210 ? 0.936 -4.819 4.760 1.00 98.44 210 THR A C 1
ATOM 1683 O O . THR A 1 210 ? 1.092 -4.119 3.758 1.00 98.44 210 THR A O 1
ATOM 1686 N N . LEU A 1 211 ? 1.462 -4.525 5.938 1.00 98.12 211 LEU A N 1
ATOM 1687 C CA . LEU A 1 211 ? 2.356 -3.403 6.227 1.00 98.12 211 LEU A CA 1
ATOM 1688 C C . LEU A 1 211 ? 3.585 -3.852 7.036 1.00 98.12 211 LEU A C 1
ATOM 1690 O O . LEU A 1 211 ? 4.439 -3.043 7.400 1.00 98.12 211 LEU A O 1
ATOM 1694 N N . ASN A 1 212 ? 3.691 -5.149 7.306 1.00 98.19 212 ASN A N 1
ATOM 1695 C CA . ASN A 1 212 ? 4.744 -5.730 8.111 1.00 98.19 212 ASN A CA 1
ATOM 1696 C C . ASN A 1 212 ? 6.144 -5.552 7.518 1.00 98.19 212 ASN A C 1
ATOM 1698 O O . ASN A 1 212 ? 6.316 -5.346 6.316 1.00 98.19 212 ASN A O 1
ATOM 1702 N N . ASN A 1 213 ? 7.158 -5.679 8.369 1.00 96.94 213 ASN A N 1
ATOM 1703 C CA . ASN A 1 213 ? 8.570 -5.619 8.000 1.00 96.94 213 ASN A CA 1
ATOM 1704 C C . ASN A 1 213 ? 8.929 -4.305 7.277 1.00 96.94 213 ASN A C 1
ATOM 1706 O O . ASN A 1 213 ? 9.704 -4.297 6.321 1.00 96.94 213 ASN A O 1
ATOM 1710 N N . ASN A 1 214 ? 8.341 -3.194 7.729 1.00 97.25 214 ASN A N 1
ATOM 1711 C CA . ASN A 1 214 ? 8.733 -1.833 7.373 1.00 97.25 214 ASN A CA 1
ATOM 1712 C C . ASN A 1 214 ? 9.574 -1.209 8.503 1.00 97.25 214 ASN A C 1
ATOM 1714 O O . ASN A 1 214 ? 10.111 -1.921 9.357 1.00 97.25 214 ASN A O 1
ATOM 1718 N N . ARG A 1 215 ? 9.765 0.115 8.466 1.00 95.56 215 ARG A N 1
ATOM 1719 C CA . ARG A 1 215 ? 10.499 0.925 9.451 1.00 95.56 215 ARG A CA 1
ATOM 1720 C C . ARG A 1 215 ? 9.593 1.951 10.141 1.00 95.56 215 ARG A C 1
ATOM 1722 O O . ARG A 1 215 ? 10.041 3.044 10.488 1.00 95.56 215 ARG A O 1
ATOM 1729 N N . LEU A 1 216 ? 8.313 1.606 10.296 1.00 96.75 216 LEU A N 1
ATOM 1730 C CA . LEU A 1 216 ? 7.324 2.461 10.946 1.00 96.75 216 LEU A CA 1
ATOM 1731 C C . LEU A 1 216 ? 7.518 2.478 12.466 1.00 96.75 216 LEU A C 1
ATOM 1733 O O . LEU A 1 216 ? 7.977 1.495 13.054 1.00 96.75 216 LEU A O 1
ATOM 1737 N N . THR A 1 217 ? 7.166 3.603 13.082 1.00 96.19 217 THR A N 1
ATOM 1738 C CA . THR A 1 217 ? 7.265 3.844 14.527 1.00 96.19 217 THR A CA 1
ATOM 1739 C C . THR A 1 217 ? 6.044 4.576 15.081 1.00 96.19 217 THR A C 1
ATOM 1741 O O . THR A 1 217 ? 5.158 5.001 14.336 1.00 96.19 217 THR A O 1
ATOM 1744 N N . GLY A 1 218 ? 6.006 4.755 16.402 1.00 96.12 218 GLY A N 1
ATOM 1745 C CA . GLY A 1 218 ? 4.972 5.512 17.100 1.00 96.12 218 GLY A CA 1
ATOM 1746 C C . GLY A 1 218 ? 3.764 4.655 17.459 1.00 96.12 218 GLY A C 1
ATOM 1747 O O . GLY A 1 218 ? 3.859 3.440 17.597 1.00 96.12 218 GLY A O 1
ATOM 1748 N N . MET A 1 219 ? 2.604 5.286 17.606 1.00 97.44 219 MET A N 1
ATOM 1749 C CA . MET A 1 219 ? 1.385 4.600 18.038 1.00 97.44 219 MET A CA 1
ATOM 1750 C C . MET A 1 219 ? 0.618 4.003 16.854 1.00 97.44 219 MET A C 1
ATOM 1752 O O . MET A 1 219 ? 0.462 4.640 15.808 1.00 97.44 219 MET A O 1
ATOM 1756 N N . LEU A 1 220 ? 0.06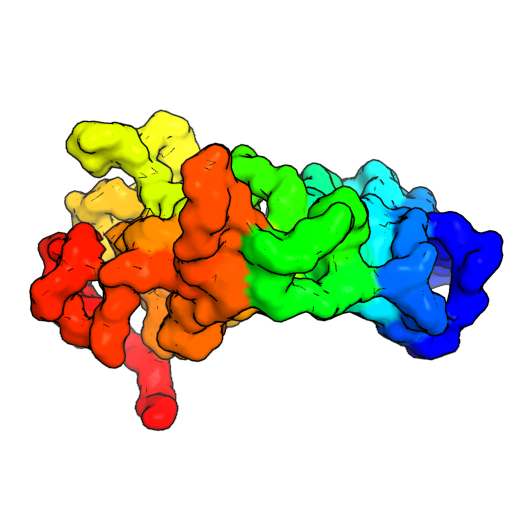2 2.809 17.048 1.00 98.19 220 LEU A N 1
ATOM 1757 C CA . LEU A 1 220 ? -1.038 2.294 16.245 1.00 98.19 220 LEU A CA 1
ATOM 1758 C C . LEU A 1 220 ? -2.239 3.238 16.400 1.00 98.19 220 LEU A C 1
ATOM 1760 O O . LEU A 1 220 ? -2.684 3.488 17.526 1.00 98.19 220 LEU A O 1
ATOM 1764 N N . PRO A 1 221 ? -2.786 3.769 15.294 1.00 96.94 221 PRO A N 1
ATOM 1765 C CA . PRO A 1 221 ? -3.917 4.674 15.350 1.00 96.94 221 PRO A CA 1
ATOM 1766 C C . PRO A 1 221 ? -5.212 3.916 15.651 1.00 96.94 221 PRO A C 1
ATOM 1768 O O . PRO A 1 221 ? -5.392 2.753 15.283 1.00 96.94 221 PRO A O 1
ATOM 1771 N N . LYS A 1 222 ? -6.167 4.629 16.250 1.00 94.81 222 LYS A N 1
ATOM 1772 C CA . LYS A 1 222 ? -7.471 4.088 16.652 1.00 94.81 222 LYS A CA 1
ATOM 1773 C C . LYS A 1 222 ? -8.235 3.427 15.497 1.00 94.81 222 LYS A C 1
ATOM 1775 O O . LYS A 1 222 ? -8.836 2.373 15.687 1.00 94.81 222 LYS A O 1
ATOM 1780 N N . TRP A 1 223 ? -8.177 4.004 14.292 1.00 95.81 223 TRP A N 1
ATOM 1781 C CA . TRP A 1 223 ? -8.839 3.429 13.114 1.00 95.81 223 TRP A CA 1
ATOM 1782 C C . TRP A 1 223 ? -8.291 2.043 12.758 1.00 95.81 223 TRP A C 1
ATOM 1784 O O . TRP A 1 223 ? -9.037 1.225 12.230 1.00 95.81 223 TRP A O 1
ATOM 1794 N N . LEU A 1 224 ? -7.015 1.773 13.058 1.00 96.94 224 LEU A N 1
ATOM 1795 C CA . LEU A 1 224 ? -6.383 0.489 12.789 1.00 96.94 224 LEU A CA 1
ATOM 1796 C C . LEU A 1 224 ? -6.688 -0.512 13.904 1.00 96.94 224 LEU A C 1
ATOM 1798 O O . LEU A 1 224 ? -7.115 -1.619 13.598 1.00 96.94 224 LEU A O 1
ATOM 1802 N N . LEU A 1 225 ? -6.558 -0.111 15.176 1.00 96.06 225 LEU A N 1
ATOM 1803 C CA . LEU A 1 225 ? -6.925 -0.949 16.332 1.00 96.06 225 LEU A CA 1
ATOM 1804 C C . LEU A 1 225 ? -8.386 -1.418 16.272 1.00 96.06 225 LEU A C 1
ATOM 1806 O O . LEU A 1 225 ? -8.706 -2.520 16.684 1.00 96.06 225 LEU A O 1
ATOM 1810 N N . TYR A 1 226 ? -9.284 -0.608 15.717 1.00 95.25 226 TYR A N 1
ATOM 1811 C CA . TYR A 1 226 ? -10.694 -0.967 15.572 1.00 95.25 226 TYR A CA 1
ATOM 1812 C C . TYR A 1 226 ? -11.108 -1.165 14.116 1.00 95.25 226 TYR A C 1
ATOM 1814 O O . TYR A 1 226 ? -12.289 -1.029 13.793 1.00 95.25 226 TYR A O 1
ATOM 1822 N N . HIS A 1 227 ? -10.165 -1.491 13.227 1.00 95.06 227 HIS A N 1
ATOM 1823 C CA . HIS A 1 227 ? -10.469 -1.675 11.814 1.00 95.06 227 HIS A CA 1
ATOM 1824 C C . HIS A 1 227 ? -11.498 -2.810 11.622 1.00 95.06 227 HIS A C 1
ATOM 1826 O O . HIS A 1 227 ? -11.322 -3.895 12.184 1.00 95.06 227 HIS A O 1
ATOM 1832 N N . PRO A 1 228 ? -12.551 -2.640 10.803 1.00 91.88 228 PRO A N 1
ATOM 1833 C CA . PRO A 1 228 ? -13.616 -3.633 10.680 1.00 91.88 228 PRO A CA 1
ATOM 1834 C C . PRO A 1 228 ? -13.194 -5.038 10.297 1.00 91.88 228 PRO A C 1
ATOM 1836 O O . PRO A 1 228 ? -13.903 -5.970 10.629 1.00 91.88 228 PRO A O 1
ATOM 1839 N N . ASN A 1 229 ? -12.065 -5.196 9.611 1.00 92.12 229 ASN A N 1
ATOM 1840 C CA . ASN A 1 229 ? -11.528 -6.489 9.179 1.00 92.12 229 ASN A CA 1
ATOM 1841 C C . ASN A 1 229 ? -10.211 -6.859 9.880 1.00 92.12 229 ASN A C 1
ATOM 1843 O O . ASN A 1 229 ? -9.456 -7.660 9.343 1.00 92.12 229 ASN A O 1
ATOM 1847 N N . LEU A 1 230 ? -9.904 -6.253 11.034 1.00 93.81 230 LEU A N 1
ATOM 1848 C CA . LEU A 1 230 ? -8.613 -6.415 11.709 1.00 93.81 230 LEU A CA 1
ATOM 1849 C C . LEU A 1 230 ? -8.276 -7.881 12.031 1.00 93.81 230 LEU A C 1
ATOM 1851 O O . LEU A 1 230 ? -7.164 -8.312 11.766 1.00 93.81 230 LEU A O 1
ATOM 1855 N N . ASP A 1 231 ? -9.224 -8.652 12.557 1.00 90.38 231 ASP A N 1
ATOM 1856 C CA . ASP A 1 231 ? -9.073 -10.084 12.861 1.00 90.38 231 ASP A CA 1
ATOM 1857 C C . ASP A 1 231 ? -8.859 -10.952 11.610 1.00 90.38 231 ASP A C 1
ATOM 1859 O O . ASP A 1 231 ? -8.127 -11.937 11.659 1.00 90.38 231 ASP A O 1
ATOM 1863 N N . TRP A 1 232 ? -9.431 -10.563 10.468 1.00 89.75 232 TRP A N 1
ATOM 1864 C CA . TRP A 1 232 ? -9.286 -11.294 9.202 1.00 89.75 232 TRP A CA 1
ATOM 1865 C C . TRP A 1 232 ? -7.928 -11.074 8.527 1.00 89.75 232 TRP A C 1
ATOM 1867 O O . TRP A 1 232 ? -7.508 -11.904 7.723 1.00 89.75 232 TRP A O 1
ATOM 1877 N N . ILE A 1 233 ? -7.243 -9.968 8.829 1.00 92.44 233 ILE A N 1
ATOM 1878 C CA . ILE A 1 233 ? -5.973 -9.605 8.183 1.00 92.44 233 ILE A CA 1
ATOM 1879 C C . ILE A 1 233 ? -4.731 -10.070 8.954 1.00 92.44 233 ILE A C 1
ATOM 1881 O O . ILE A 1 233 ? -3.647 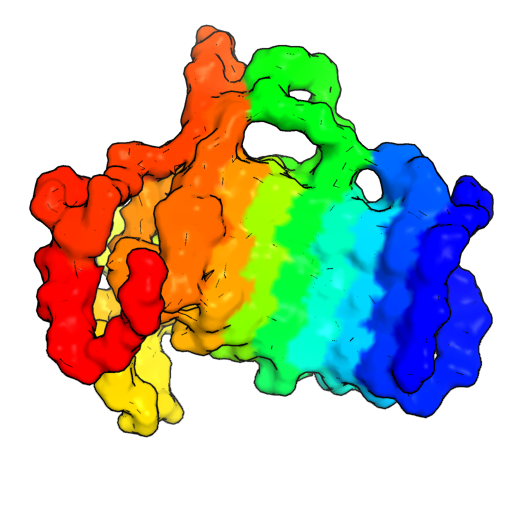-9.612 8.615 1.00 92.44 233 ILE A O 1
ATOM 1885 N N . ASP A 1 234 ? -4.865 -10.948 9.961 1.00 94.06 234 ASP A N 1
ATOM 1886 C CA . ASP A 1 234 ? -3.760 -11.426 10.821 1.00 94.06 234 ASP A CA 1
ATOM 1887 C C . ASP A 1 234 ? -2.813 -10.276 11.230 1.00 94.06 234 ASP A C 1
ATOM 1889 O O . ASP A 1 234 ? -1.676 -10.158 10.754 1.00 94.06 234 ASP A O 1
ATOM 1893 N N . PRO A 1 235 ? -3.303 -9.348 12.066 1.00 96.62 235 PRO A N 1
ATOM 1894 C CA . PRO A 1 235 ? -2.710 -8.028 12.189 1.00 96.62 235 PRO A CA 1
ATOM 1895 C C . PRO A 1 235 ? -1.346 -8.085 12.873 1.00 96.62 235 PRO A C 1
ATOM 1897 O O . PRO A 1 235 ? -0.466 -7.303 12.528 1.00 96.62 235 PRO A O 1
ATOM 1900 N N . PHE A 1 236 ? -1.126 -9.040 13.779 1.00 97.06 236 PHE A N 1
ATOM 1901 C CA . PHE A 1 236 ? 0.143 -9.214 14.482 1.00 97.06 236 PHE A CA 1
ATOM 1902 C C . PHE A 1 236 ? 1.275 -9.572 13.522 1.00 97.06 236 PHE A C 1
ATOM 1904 O O . PHE A 1 236 ? 2.366 -9.007 13.620 1.00 97.06 236 PHE A O 1
ATOM 1911 N N . THR A 1 237 ? 1.004 -10.449 12.556 1.00 96.75 237 THR A N 1
ATOM 1912 C CA . THR A 1 237 ? 2.003 -10.893 11.580 1.00 96.75 237 THR A CA 1
ATOM 1913 C C . THR A 1 237 ? 2.092 -9.942 10.395 1.00 96.75 237 THR A C 1
ATOM 1915 O O . THR A 1 237 ? 3.190 -9.577 9.977 1.00 96.75 237 THR A O 1
ATOM 1918 N N . LEU A 1 238 ? 0.950 -9.550 9.827 1.00 97.88 238 LEU A N 1
ATOM 1919 C CA . LEU A 1 238 ? 0.898 -8.877 8.532 1.00 97.88 238 LEU A CA 1
ATOM 1920 C C . LEU A 1 238 ? 0.894 -7.352 8.635 1.00 97.88 238 LEU A C 1
ATOM 1922 O O . LEU A 1 238 ? 1.201 -6.696 7.642 1.00 97.88 238 LEU A O 1
ATOM 1926 N N . VAL A 1 239 ? 0.619 -6.757 9.799 1.00 98.06 239 VAL A N 1
ATOM 1927 C CA . VAL A 1 239 ? 0.520 -5.292 9.933 1.00 98.06 239 VAL A CA 1
ATOM 1928 C C . VAL A 1 239 ? 1.434 -4.737 11.027 1.00 98.06 239 VAL A C 1
ATOM 1930 O O . VAL A 1 239 ? 2.269 -3.877 10.750 1.00 98.06 239 VAL A O 1
ATOM 1933 N N . PHE A 1 240 ? 1.304 -5.219 12.261 1.00 98.25 240 PHE A N 1
ATOM 1934 C CA . PHE A 1 240 ? 1.968 -4.666 13.442 1.00 98.25 240 PHE A CA 1
ATOM 1935 C C . PHE A 1 240 ? 3.452 -5.012 13.501 1.00 98.25 240 PHE A C 1
ATOM 1937 O O . PHE A 1 240 ? 4.241 -4.209 13.993 1.00 98.25 240 PHE A O 1
ATOM 1944 N N . SER A 1 241 ? 3.847 -6.177 12.979 1.00 97.81 241 SER A N 1
ATOM 1945 C CA . SER A 1 241 ? 5.247 -6.597 12.966 1.00 97.81 241 SER A CA 1
ATOM 1946 C C . SER A 1 241 ? 6.095 -5.647 12.119 1.00 97.81 241 SER A C 1
ATOM 1948 O O . SER A 1 241 ? 5.981 -5.614 10.899 1.00 97.81 241 SER A O 1
ATOM 1950 N N . GLN A 1 242 ? 6.963 -4.871 12.758 1.00 97.44 242 GLN A N 1
ATOM 1951 C CA . GLN A 1 242 ? 7.991 -4.060 12.102 1.00 97.44 242 GLN A CA 1
ATOM 1952 C C . GLN A 1 242 ? 9.364 -4.669 12.398 1.00 97.44 242 GLN A C 1
ATOM 1954 O O . GLN A 1 242 ? 9.496 -5.514 13.282 1.00 97.44 242 GLN A O 1
ATOM 1959 N N . GLU A 1 243 ? 10.398 -4.280 11.657 1.00 94.94 243 GLU A N 1
ATOM 1960 C CA . GLU A 1 243 ? 11.726 -4.870 11.855 1.00 94.94 243 GLU A CA 1
ATOM 1961 C C . GLU A 1 243 ? 12.845 -3.848 11.659 1.00 94.94 243 GLU A C 1
ATOM 1963 O O . GLU A 1 243 ? 12.653 -2.810 11.036 1.00 94.94 243 GLU A O 1
ATOM 1968 N N . GLY A 1 244 ? 14.047 -4.192 12.117 1.00 93.94 244 GLY A N 1
ATOM 1969 C CA . GLY A 1 244 ? 15.249 -3.404 11.874 1.00 93.94 244 GLY A CA 1
ATOM 1970 C C . GLY A 1 244 ? 15.251 -2.034 12.553 1.00 93.94 244 GLY A C 1
ATOM 1971 O O . GLY A 1 244 ? 14.404 -1.701 13.382 1.00 93.94 244 GLY A O 1
ATOM 1972 N N . SER A 1 245 ? 16.249 -1.239 12.186 1.00 94.12 245 SER A N 1
ATOM 1973 C CA . SER A 1 245 ? 16.493 0.076 12.777 1.00 94.12 245 SER A CA 1
ATOM 1974 C C . SER A 1 245 ? 16.390 1.168 11.729 1.00 94.12 245 SER A C 1
ATOM 1976 O O . SER A 1 245 ? 16.666 0.939 10.549 1.00 94.12 245 SER A O 1
ATOM 1978 N N . LEU A 1 246 ? 16.018 2.361 12.175 1.00 92.88 246 LEU A N 1
ATOM 1979 C CA . LEU A 1 246 ? 16.071 3.597 11.403 1.00 92.88 246 LEU A CA 1
ATOM 1980 C C . LEU A 1 246 ? 17.520 4.105 11.287 1.00 92.88 246 LEU A C 1
ATOM 1982 O O . LEU A 1 246 ? 18.385 3.702 12.073 1.00 92.88 246 LEU A O 1
ATOM 1986 N N . PRO A 1 247 ? 17.803 5.021 10.339 1.00 91.62 247 PRO A N 1
ATOM 1987 C CA . PRO A 1 247 ? 19.021 5.820 10.389 1.00 91.62 247 PRO A CA 1
ATOM 1988 C C . PRO A 1 247 ? 19.174 6.488 11.757 1.00 91.62 247 PRO A C 1
ATOM 1990 O O . PRO A 1 247 ? 18.181 6.834 12.400 1.00 91.62 247 PRO A O 1
ATOM 1993 N N . ARG A 1 248 ? 20.421 6.692 12.189 1.00 90.56 248 ARG A N 1
ATOM 1994 C CA . ARG A 1 248 ? 20.697 7.410 13.438 1.00 90.56 248 ARG A CA 1
ATOM 1995 C C . ARG A 1 248 ? 20.082 8.805 13.382 1.00 90.56 248 ARG A C 1
ATOM 1997 O O . ARG A 1 248 ? 20.182 9.477 12.355 1.00 90.56 248 ARG A O 1
ATOM 2004 N N . ASN A 1 249 ? 19.460 9.220 14.481 1.00 88.06 249 ASN A N 1
ATOM 2005 C CA . ASN A 1 249 ? 18.976 10.590 14.618 1.00 88.06 249 ASN A CA 1
ATOM 2006 C C . ASN A 1 249 ? 20.154 11.580 14.754 1.00 88.06 249 ASN A C 1
ATOM 2008 O O . ASN A 1 249 ? 21.320 11.176 14.768 1.00 88.06 249 ASN A O 1
ATOM 2012 N N . GLU A 1 250 ? 19.855 12.876 14.864 1.00 88.69 250 GLU A N 1
ATOM 2013 C CA . GLU A 1 250 ? 20.871 13.938 14.981 1.00 88.69 250 GLU A CA 1
ATOM 2014 C C . GLU A 1 250 ? 21.816 13.744 16.183 1.00 88.69 250 GLU A C 1
ATOM 2016 O O . GLU A 1 250 ? 22.993 14.091 16.104 1.00 88.69 250 GLU A O 1
ATOM 2021 N N . ASP A 1 251 ? 21.337 13.095 17.249 1.00 91.31 251 ASP A N 1
ATOM 2022 C CA . ASP A 1 251 ? 22.106 12.775 18.458 1.00 91.31 251 ASP A CA 1
ATOM 2023 C C . ASP A 1 251 ? 22.916 11.465 18.348 1.00 91.31 251 ASP A C 1
ATOM 2025 O O . ASP A 1 251 ? 23.581 11.045 19.297 1.00 91.31 251 ASP A O 1
ATOM 2029 N N . GLY A 1 252 ? 22.862 10.774 17.203 1.00 89.75 252 GLY A N 1
ATOM 2030 C CA . GLY A 1 252 ? 23.556 9.504 16.971 1.00 89.75 252 GLY A CA 1
ATOM 2031 C C . GLY A 1 252 ? 22.871 8.271 17.578 1.00 89.75 252 GLY A C 1
ATOM 2032 O O . GLY A 1 252 ? 23.431 7.167 17.516 1.00 89.75 252 GLY A O 1
ATOM 2033 N N . VAL A 1 253 ? 21.670 8.432 18.140 1.00 92.00 253 VAL A N 1
ATOM 2034 C CA . VAL A 1 253 ? 20.877 7.370 18.770 1.00 92.00 253 VAL A CA 1
ATOM 2035 C C . VAL A 1 253 ? 20.230 6.492 17.702 1.00 92.00 253 VAL A C 1
ATOM 2037 O O . VAL A 1 253 ? 19.708 6.972 16.694 1.00 92.00 253 VAL A O 1
ATOM 2040 N N . VAL A 1 254 ? 20.278 5.180 17.930 1.00 93.38 254 VAL A N 1
ATOM 2041 C CA . VAL A 1 254 ? 19.589 4.187 17.101 1.00 93.38 254 VAL A CA 1
ATOM 2042 C C . VAL A 1 254 ? 18.157 4.051 17.596 1.00 93.38 254 VAL A C 1
ATOM 2044 O O . VAL A 1 254 ? 17.937 3.798 18.779 1.00 93.38 254 VAL A O 1
ATOM 2047 N N . VAL A 1 255 ? 17.201 4.186 16.682 1.00 92.31 255 VAL A N 1
ATOM 2048 C CA . VAL A 1 255 ? 15.782 3.939 16.946 1.00 92.31 255 VAL A CA 1
ATOM 2049 C C . VAL A 1 255 ? 15.384 2.667 16.211 1.00 92.31 255 VAL A C 1
ATOM 2051 O O . VAL A 1 255 ? 15.616 2.546 15.006 1.00 92.31 255 VAL A O 1
ATOM 2054 N N . ASN A 1 256 ? 14.811 1.713 16.938 1.00 95.25 256 ASN A N 1
ATOM 2055 C CA . ASN A 1 256 ? 14.269 0.497 16.343 1.00 95.25 256 ASN A CA 1
ATOM 2056 C C . ASN A 1 256 ? 12.875 0.783 15.782 1.00 95.25 256 ASN A C 1
ATOM 2058 O O . ASN A 1 256 ? 12.123 1.565 16.361 1.00 95.25 256 ASN A O 1
ATOM 2062 N N . ALA A 1 257 ? 12.539 0.150 14.662 1.00 96.50 257 ALA A N 1
ATOM 2063 C CA . ALA A 1 257 ? 11.175 0.163 14.159 1.00 96.50 257 ALA A CA 1
ATOM 2064 C C . ALA A 1 257 ? 10.256 -0.658 15.073 1.00 96.50 257 ALA A C 1
ATOM 2066 O O . ALA A 1 257 ? 10.695 -1.626 15.698 1.00 96.50 257 ALA A O 1
ATOM 2067 N N . GLY A 1 258 ? 8.981 -0.291 15.119 1.00 97.69 258 GLY A N 1
ATOM 2068 C CA . GLY A 1 258 ? 8.002 -0.904 16.010 1.00 97.69 258 GLY A CA 1
ATOM 2069 C C . GLY A 1 258 ? 6.995 0.112 16.512 1.00 97.69 258 GLY A C 1
ATOM 2070 O O . GLY A 1 258 ? 7.315 1.290 16.658 1.00 97.69 258 GLY A O 1
ATOM 2071 N N . PHE A 1 259 ? 5.776 -0.357 16.764 1.00 98.19 259 PHE A N 1
ATOM 2072 C CA . PHE A 1 259 ? 4.761 0.468 17.398 1.00 98.19 259 PHE A CA 1
ATOM 2073 C C . PHE A 1 259 ? 4.826 0.331 18.918 1.00 98.19 259 PHE A C 1
ATOM 2075 O O . PHE A 1 259 ? 5.113 -0.746 19.440 1.00 98.19 259 PHE A O 1
ATOM 2082 N N . ASP A 1 260 ? 4.534 1.418 19.619 1.00 97.56 260 ASP A N 1
ATOM 2083 C CA . ASP A 1 260 ? 4.703 1.503 21.073 1.00 97.56 260 ASP A CA 1
ATOM 2084 C C . ASP A 1 260 ? 3.528 0.878 21.852 1.00 97.56 260 ASP A C 1
ATOM 2086 O O . ASP A 1 260 ? 3.678 0.494 23.010 1.00 97.56 260 ASP A O 1
ATOM 2090 N N . ASN A 1 261 ? 2.363 0.742 21.211 1.00 97.44 261 ASN A N 1
ATOM 2091 C CA . ASN A 1 261 ? 1.114 0.245 21.797 1.00 97.44 261 ASN A CA 1
ATOM 2092 C C . ASN A 1 261 ? 0.582 -1.010 21.078 1.00 97.44 261 ASN A C 1
ATOM 2094 O O . ASN A 1 261 ? -0.631 -1.172 20.932 1.00 97.44 261 ASN A O 1
ATOM 2098 N N . VAL A 1 262 ? 1.464 -1.895 20.593 1.00 97.38 262 VAL A N 1
ATOM 2099 C CA . VAL A 1 262 ? 1.018 -3.187 20.037 1.00 97.38 262 VAL A CA 1
ATOM 2100 C C . VAL A 1 262 ? 0.319 -3.983 21.147 1.00 97.38 262 VAL A C 1
ATOM 2102 O O . VAL A 1 262 ? 0.960 -4.278 22.159 1.00 97.38 262 VAL A O 1
ATOM 2105 N N . PRO A 1 263 ? -0.971 -4.329 20.992 1.00 96.56 263 PRO A N 1
ATOM 2106 C CA . PRO A 1 263 ? -1.678 -5.114 21.994 1.00 96.56 263 PRO A CA 1
ATOM 2107 C C . PRO A 1 263 ? -1.108 -6.541 22.059 1.00 96.56 263 PRO A C 1
ATOM 2109 O O . PRO A 1 263 ? -0.466 -7.002 21.118 1.00 96.56 263 PRO A O 1
ATOM 2112 N N . ILE A 1 264 ? -1.312 -7.253 23.170 1.00 93.69 264 ILE A N 1
ATOM 2113 C CA . ILE A 1 264 ? -0.868 -8.658 23.289 1.00 93.69 264 ILE A CA 1
ATOM 2114 C C . ILE A 1 264 ? -1.791 -9.575 22.478 1.00 93.69 264 ILE A C 1
ATOM 2116 O O . ILE A 1 264 ? -1.336 -10.534 21.855 1.00 93.69 264 ILE A O 1
ATOM 2120 N N . ASP A 1 265 ? -3.081 -9.259 22.479 1.00 94.50 265 ASP A N 1
ATOM 2121 C CA . ASP A 1 265 ? -4.130 -9.949 21.746 1.00 94.50 265 ASP A CA 1
ATOM 2122 C C . ASP A 1 265 ? -5.247 -8.947 21.379 1.00 94.50 265 ASP A C 1
ATOM 2124 O O . ASP A 1 265 ? -4.987 -7.769 21.129 1.00 94.50 265 ASP A O 1
ATOM 2128 N N . PHE A 1 266 ? -6.486 -9.411 21.243 1.00 94.62 266 PHE A N 1
ATOM 2129 C CA . PHE A 1 266 ? -7.631 -8.558 20.921 1.00 94.62 266 PHE A CA 1
ATOM 2130 C C . PHE A 1 266 ? -8.307 -7.945 22.159 1.00 94.62 266 PHE A C 1
ATOM 2132 O O . PHE A 1 266 ? -9.303 -7.233 22.004 1.00 94.62 266 PHE A O 1
ATOM 2139 N N . ASP A 1 267 ? -7.784 -8.195 23.361 1.00 93.25 267 ASP A N 1
ATOM 2140 C CA . ASP A 1 267 ? -8.085 -7.437 24.567 1.00 93.25 267 ASP A CA 1
ATOM 2141 C C . ASP A 1 267 ? -7.181 -6.199 24.618 1.00 93.25 267 ASP A C 1
ATOM 2143 O O . ASP A 1 267 ? -5.959 -6.266 24.467 1.00 93.25 267 ASP A O 1
ATOM 2147 N N . TYR A 1 268 ? -7.805 -5.035 24.771 1.00 95.06 268 TYR A N 1
ATOM 2148 C CA . TYR A 1 268 ? -7.114 -3.748 24.765 1.00 95.06 268 TYR A CA 1
ATOM 2149 C C . TYR A 1 268 ? -6.965 -3.157 26.170 1.00 95.06 268 TYR A C 1
ATOM 2151 O O . TYR A 1 268 ? -6.713 -1.958 26.310 1.00 95.06 268 TYR A O 1
ATOM 2159 N N . GLU A 1 269 ? -7.086 -3.978 27.219 1.00 92.69 269 GLU A N 1
ATOM 2160 C CA . GLU A 1 269 ? -6.778 -3.566 28.587 1.00 92.69 269 GLU A CA 1
ATOM 2161 C C . GLU A 1 269 ? -5.352 -2.984 28.684 1.00 92.69 269 GLU A C 1
ATOM 2163 O O . GLU A 1 269 ? -4.350 -3.641 28.407 1.00 92.69 269 GLU A O 1
ATOM 2168 N N . GLY A 1 270 ? -5.258 -1.707 29.068 1.00 91.88 270 GLY A N 1
ATOM 2169 C CA . GLY A 1 270 ? -3.983 -0.999 29.220 1.00 91.88 270 GLY A CA 1
ATOM 2170 C C . GLY A 1 270 ? -3.315 -0.542 27.916 1.00 91.88 270 GLY A C 1
ATOM 2171 O O . GLY A 1 270 ? -2.224 0.022 27.977 1.00 91.88 270 GLY A O 1
ATOM 2172 N N . VAL A 1 271 ? -3.947 -0.734 26.753 1.00 95.44 271 VAL A N 1
ATOM 2173 C CA . VAL A 1 271 ? -3.418 -0.275 25.458 1.00 95.44 271 VAL A CA 1
ATOM 2174 C C . VAL A 1 271 ? -3.662 1.225 25.291 1.00 95.44 271 VAL A C 1
ATOM 2176 O O . VAL A 1 271 ? -4.800 1.695 25.270 1.00 95.44 271 VAL A O 1
ATOM 2179 N N . GLU A 1 272 ? -2.588 2.002 25.147 1.00 94.06 272 GLU A N 1
ATOM 2180 C CA . GLU A 1 272 ? -2.682 3.453 24.965 1.00 94.06 272 GLU A CA 1
ATOM 2181 C C . GLU A 1 272 ? -3.429 3.811 23.667 1.00 94.06 272 GLU A C 1
ATOM 2183 O O . GLU A 1 272 ? -3.147 3.276 22.593 1.00 94.06 272 GLU A O 1
ATOM 2188 N N . GLY A 1 273 ? -4.398 4.728 23.766 1.00 87.50 273 GLY A N 1
ATOM 2189 C CA . GLY A 1 273 ? -5.223 5.179 22.638 1.00 87.50 273 GLY A CA 1
ATOM 2190 C C . GLY A 1 273 ? -6.436 4.295 22.308 1.00 87.50 273 GLY A C 1
ATOM 2191 O O . GLY A 1 273 ? -7.233 4.669 21.441 1.00 87.50 273 GLY A O 1
ATOM 2192 N N . ALA A 1 274 ? -6.615 3.161 22.995 1.00 91.88 274 ALA A N 1
ATOM 2193 C CA . ALA A 1 274 ? -7.827 2.348 22.916 1.00 91.88 274 ALA A CA 1
ATOM 2194 C C . ALA A 1 274 ? -8.962 2.969 23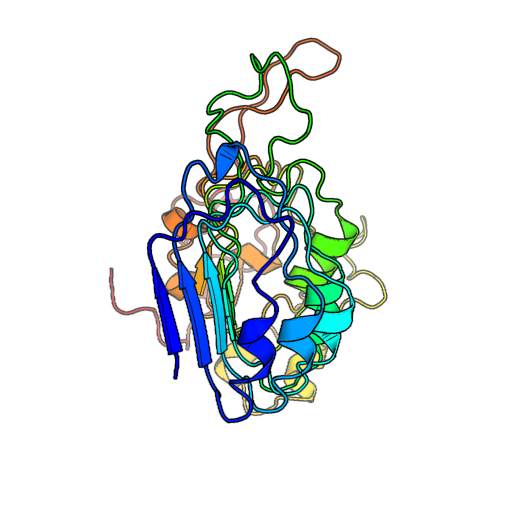.758 1.00 91.88 274 ALA A C 1
ATOM 2196 O O . ALA A 1 274 ? -8.758 3.359 24.905 1.00 91.88 274 ALA A O 1
ATOM 2197 N N . GLU A 1 275 ? -10.171 3.078 23.195 1.00 90.19 275 GLU A N 1
ATOM 2198 C CA . GLU A 1 275 ? -11.303 3.797 23.822 1.00 90.19 275 GLU A CA 1
ATOM 2199 C C . GLU A 1 275 ? -12.613 3.000 23.873 1.00 90.19 275 GLU A C 1
ATOM 2201 O O . GLU A 1 275 ? -13.555 3.405 24.555 1.00 90.19 275 GLU A O 1
ATOM 2206 N N . TYR A 1 276 ? -12.712 1.884 23.150 1.00 90.06 276 TYR A N 1
ATOM 2207 C CA . TYR A 1 276 ? -13.962 1.129 22.993 1.00 90.06 276 TYR A CA 1
ATOM 2208 C C . TYR A 1 276 ? -13.896 -0.277 23.588 1.00 90.06 276 TYR A C 1
ATOM 2210 O O . TYR A 1 276 ? -14.644 -1.147 23.151 1.00 90.06 276 TYR A O 1
ATOM 2218 N N . GLY A 1 277 ? -13.009 -0.486 24.563 1.00 92.12 277 GLY A N 1
ATOM 2219 C CA . GLY A 1 277 ? -12.708 -1.816 25.088 1.00 92.12 277 GLY A CA 1
ATOM 2220 C C . GLY A 1 277 ? -11.918 -2.656 24.085 1.00 92.12 277 GLY A C 1
ATOM 2221 O O . GLY A 1 277 ? -11.297 -2.107 23.164 1.00 92.12 277 GLY A O 1
ATOM 2222 N N . GLY A 1 278 ? -11.942 -3.973 24.274 1.00 93.88 278 GLY A N 1
ATOM 2223 C CA . GLY A 1 278 ? -11.319 -4.933 23.364 1.00 93.88 278 GLY A CA 1
ATOM 2224 C C . GLY A 1 278 ? -11.990 -4.965 21.986 1.00 93.88 278 GLY A C 1
ATOM 2225 O O . GLY A 1 278 ? -13.141 -4.558 21.808 1.00 93.88 278 GLY A O 1
ATOM 2226 N N . TYR A 1 279 ? -11.290 -5.491 20.982 1.00 94.00 279 TYR A N 1
ATOM 2227 C CA . TYR A 1 279 ? -11.796 -5.559 19.608 1.00 94.00 279 TYR A CA 1
ATOM 2228 C C . TYR A 1 279 ? -13.124 -6.326 19.514 1.00 94.00 279 TYR A C 1
ATOM 2230 O O . TYR A 1 279 ? -14.097 -5.838 18.939 1.00 94.00 279 TYR A O 1
ATOM 2238 N N . TYR A 1 280 ? -13.202 -7.508 20.130 1.00 92.06 280 TYR A N 1
ATOM 2239 C CA . TYR A 1 280 ? -14.418 -8.329 20.105 1.00 92.06 280 TYR A CA 1
ATOM 2240 C C . TYR A 1 280 ? -15.539 -7.788 21.006 1.00 92.06 280 TYR A C 1
ATOM 2242 O O . TYR A 1 280 ? -16.703 -8.120 20.788 1.00 92.06 280 TYR A O 1
ATOM 2250 N N . GLU A 1 281 ? -15.223 -6.910 21.965 1.00 91.81 281 GLU A N 1
ATOM 2251 C CA . GLU A 1 281 ? -16.237 -6.183 22.740 1.00 91.81 281 GLU A CA 1
ATOM 2252 C C . GLU A 1 281 ? -16.930 -5.115 21.892 1.00 91.81 281 GLU A C 1
ATOM 2254 O O . GLU A 1 281 ? -18.124 -4.862 22.059 1.00 91.81 281 GLU A O 1
ATOM 2259 N N . LEU A 1 282 ? -16.209 -4.518 20.938 1.00 92.19 282 LEU A N 1
ATOM 2260 C CA . LEU A 1 282 ? -16.803 -3.614 19.962 1.00 92.19 282 LEU A CA 1
ATOM 2261 C C . LEU A 1 282 ? -17.613 -4.374 18.896 1.00 92.19 282 LEU A C 1
ATOM 2263 O O . LEU A 1 282 ? -18.713 -3.953 18.537 1.00 92.19 282 LEU A O 1
ATOM 2267 N N . TYR A 1 283 ? -17.098 -5.504 18.405 1.00 90.44 283 TYR A N 1
ATOM 2268 C CA . TYR A 1 283 ? -17.673 -6.278 17.294 1.00 90.44 283 TYR A CA 1
ATOM 2269 C C . TYR A 1 283 ? -18.460 -7.526 17.746 1.00 90.44 283 TYR A C 1
ATOM 2271 O O . TYR A 1 283 ? -18.310 -8.608 17.182 1.00 90.44 283 TYR A O 1
ATOM 2279 N N . THR A 1 284 ? -19.354 -7.383 18.730 1.00 83.81 284 THR A N 1
ATOM 2280 C CA . THR A 1 284 ? -20.070 -8.511 19.381 1.00 83.81 284 THR A CA 1
ATOM 2281 C C . THR A 1 284 ? -20.946 -9.381 18.470 1.00 83.81 284 THR A C 1
ATOM 2283 O O . THR A 1 284 ? -21.263 -10.514 18.823 1.00 83.81 284 THR A O 1
ATOM 2286 N N . THR A 1 285 ? -21.376 -8.862 17.319 1.00 77.06 285 THR A N 1
ATOM 2287 C CA . THR A 1 285 ? -22.292 -9.545 16.383 1.00 77.06 285 THR A CA 1
ATOM 2288 C C . THR A 1 285 ? -21.622 -9.948 15.071 1.00 77.06 285 THR A C 1
ATOM 2290 O O . THR A 1 285 ? -22.282 -10.477 14.176 1.00 77.06 285 THR A O 1
ATOM 2293 N N . LYS A 1 286 ? -20.319 -9.687 14.937 1.00 77.94 286 LYS A N 1
ATOM 2294 C CA . LYS A 1 286 ? -19.566 -9.938 13.713 1.00 77.94 286 LYS A CA 1
ATOM 2295 C C . LYS A 1 286 ? -19.215 -11.425 13.592 1.00 77.94 286 LYS A C 1
ATOM 2297 O O . LYS A 1 286 ? -18.850 -12.066 14.574 1.00 77.94 286 LYS A O 1
ATOM 2302 N N . GLU A 1 287 ? -19.276 -11.957 12.372 1.00 75.88 287 GLU A N 1
ATOM 2303 C CA . GLU A 1 287 ? -18.642 -13.238 12.056 1.00 75.88 287 GLU A CA 1
ATOM 2304 C C . GLU A 1 287 ? -17.120 -13.089 12.190 1.00 75.88 287 GLU A C 1
ATOM 2306 O O . GLU A 1 287 ? -16.477 -12.316 11.468 1.00 75.88 287 GLU A O 1
ATOM 2311 N N . LEU A 1 288 ? -16.561 -13.789 13.174 1.00 74.50 288 LEU A N 1
ATOM 2312 C CA . LEU A 1 288 ? -15.133 -13.750 13.462 1.00 74.50 288 LEU A CA 1
ATOM 2313 C C . LEU A 1 288 ? -14.371 -14.547 12.409 1.00 74.50 288 LEU A C 1
ATOM 2315 O O . LEU A 1 288 ? -14.904 -15.509 11.847 1.00 74.50 288 LEU A O 1
ATOM 2319 N N . ALA A 1 289 ? -13.117 -14.168 12.164 1.00 70.81 289 ALA A N 1
ATOM 2320 C CA . ALA A 1 289 ? -12.226 -15.006 11.373 1.00 70.81 289 ALA A CA 1
ATOM 2321 C C . ALA A 1 289 ? -12.246 -16.449 11.934 1.00 70.81 289 ALA A C 1
ATOM 2323 O O . ALA A 1 289 ? -12.176 -16.625 13.156 1.00 70.81 289 ALA A O 1
ATOM 2324 N N . PRO A 1 290 ? -12.393 -17.488 11.089 1.00 58.06 290 PRO A N 1
ATOM 2325 C CA . PRO A 1 290 ? -12.384 -18.866 11.565 1.00 58.06 290 PRO A CA 1
ATOM 2326 C C . PRO A 1 290 ? -11.074 -19.114 12.316 1.00 58.06 290 PRO A C 1
ATOM 2328 O O . PRO A 1 290 ? -10.016 -18.812 11.774 1.00 58.06 290 PRO A O 1
ATOM 2331 N N . ASN A 1 291 ? -11.176 -19.608 13.557 1.00 50.06 291 ASN A N 1
ATOM 2332 C CA . ASN A 1 291 ? -10.059 -19.777 14.494 1.00 50.06 291 ASN A CA 1
ATOM 2333 C C . ASN A 1 291 ? -8.758 -20.197 13.781 1.00 50.06 291 ASN A C 1
ATOM 2335 O O . ASN A 1 291 ? -8.702 -21.300 13.228 1.00 50.06 291 ASN A O 1
ATOM 2339 N N . ASN A 1 292 ? -7.755 -19.311 13.812 1.00 40.03 292 ASN A N 1
ATOM 2340 C CA . ASN A 1 292 ? -6.368 -19.602 13.435 1.00 40.03 292 ASN A CA 1
ATOM 2341 C C . ASN A 1 292 ? -5.750 -20.631 14.388 1.00 40.03 292 ASN A C 1
ATOM 2343 O O . ASN A 1 292 ? -5.909 -20.458 15.620 1.00 40.03 292 ASN A O 1
#

Sequence (292 aa):
YVRFYMCGTENADCIPYEVRYLDAAEELVFYSNNNKERLNLSTGPYLSELAELKRLTIAYFGLTKLDPSITNLKKLEYLNLAGNNFQTIPSEIFTLMDNPDFHALRLNTNYRSLVYDLSNATNLNNLGGFYDETEAQFRRLLMHEGLDTLTLGVNYFRGSLPTFLNPDGTVEAGVRTYDQYLQENPGADTLSVLAGKNMPCVLPKIKYFTLNNNRLTGMLPKWLLYHPNLDWIDPFTLVFSQEGSLPRNEDGVVVNAGFDNVPIDFDYEGVEGAEYGGYYELYTTKELAPNN